Protein AF-A0A7X6T4X6-F1 (afdb_monomer_lite)

Foldseek 3Di:
DDDDDDDDDDDPDDPPPVVVVVVVVVVLVVQLVVCVVVVCCQQVPPQWDWDDLVVLCDCLLVPCQWFVPDHDPPDDPDDLQQPPDQALVVLSSVQSPDDDFPDKDKDKDWDKDADPVHRLSIKIKIKIKIDQLLVVVQVVVVVPDPPVPGDDSVNRDDDFTKMKIFIFHNDDSRHTRTPIIIIHGQDPVNQQVDDDCNDRRNDPADPVHPPDDDDDDPFDPDDDDRTDQADPVRHGRPSNVVVRVVD

Structure (mmCIF, N/CA/C/O backbone):
data_AF-A0A7X6T4X6-F1
#
_entry.id   AF-A0A7X6T4X6-F1
#
loop_
_atom_site.group_PDB
_atom_site.id
_atom_site.type_symbol
_atom_site.label_atom_id
_atom_site.label_alt_id
_atom_site.label_comp_id
_atom_site.label_asym_id
_atom_site.label_entity_id
_atom_site.label_seq_id
_atom_site.pdbx_PDB_ins_code
_atom_site.Cartn_x
_atom_site.Cartn_y
_atom_site.Cartn_z
_atom_site.occupancy
_atom_site.B_iso_or_equiv
_atom_site.auth_seq_id
_atom_site.auth_comp_id
_atom_site.auth_asym_id
_atom_site.auth_atom_id
_atom_site.pdbx_PDB_model_num
ATOM 1 N N . MET A 1 1 ? 68.910 1.282 -56.799 1.00 38.25 1 MET A N 1
ATOM 2 C CA . MET A 1 1 ? 68.257 2.322 -55.978 1.00 38.25 1 MET A CA 1
ATOM 3 C C . MET A 1 1 ? 66.778 1.979 -55.890 1.00 38.25 1 MET A C 1
ATOM 5 O O . MET A 1 1 ? 66.053 2.170 -56.856 1.00 38.25 1 MET A O 1
ATOM 9 N N . ASN A 1 2 ? 66.400 1.364 -54.767 1.00 36.28 2 ASN A N 1
ATOM 10 C CA . ASN A 1 2 ? 65.019 1.140 -54.317 1.00 36.28 2 ASN A CA 1
ATOM 11 C C . ASN A 1 2 ? 64.436 2.511 -53.878 1.00 36.28 2 ASN A C 1
ATOM 13 O O . ASN A 1 2 ? 65.215 3.422 -53.619 1.00 36.28 2 ASN A O 1
ATOM 17 N N . THR A 1 3 ? 63.139 2.803 -53.775 1.00 32.47 3 THR A N 1
ATOM 18 C CA . THR A 1 3 ? 61.969 1.985 -53.433 1.00 32.47 3 THR A CA 1
ATOM 19 C C . THR A 1 3 ? 60.718 2.814 -53.785 1.00 32.47 3 THR A C 1
ATOM 21 O O . THR A 1 3 ? 60.705 4.021 -53.551 1.00 32.47 3 THR A O 1
ATOM 24 N N . ARG A 1 4 ? 59.648 2.185 -54.287 1.00 41.62 4 ARG A N 1
ATOM 25 C CA . ARG A 1 4 ? 58.272 2.718 -54.225 1.00 41.62 4 ARG A CA 1
ATOM 26 C C . ARG A 1 4 ? 57.569 2.061 -53.035 1.00 41.62 4 ARG A C 1
ATOM 28 O O . ARG A 1 4 ? 57.586 0.837 -52.963 1.00 41.62 4 ARG A O 1
ATOM 35 N N . ILE A 1 5 ? 56.929 2.834 -52.156 1.00 41.84 5 ILE A N 1
ATOM 36 C CA . ILE A 1 5 ? 55.935 2.322 -51.198 1.00 41.84 5 ILE A CA 1
ATOM 37 C C . ILE A 1 5 ? 54.708 3.233 -51.255 1.00 41.84 5 ILE A C 1
ATOM 39 O O . ILE A 1 5 ? 54.783 4.427 -50.979 1.00 41.84 5 ILE A O 1
ATOM 43 N N . VAL A 1 6 ? 53.595 2.631 -51.668 1.00 42.97 6 VAL A N 1
ATOM 44 C CA . VAL A 1 6 ? 52.231 3.157 -51.608 1.00 42.97 6 VAL A CA 1
ATOM 45 C C . VAL A 1 6 ? 51.693 2.808 -50.221 1.00 42.97 6 VAL A C 1
ATOM 47 O O . VAL A 1 6 ? 51.648 1.628 -49.880 1.00 42.97 6 VAL A O 1
ATOM 50 N N . LEU A 1 7 ? 51.297 3.803 -49.425 1.00 36.41 7 LEU A N 1
ATOM 51 C CA . LEU A 1 7 ? 50.519 3.582 -48.205 1.00 36.41 7 LEU A CA 1
ATOM 52 C C . LEU A 1 7 ? 49.047 3.851 -48.534 1.00 36.41 7 LEU A C 1
ATOM 54 O O . LEU A 1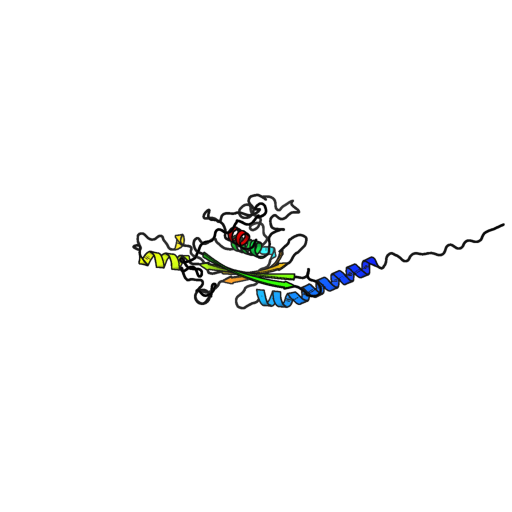 7 ? 48.644 4.997 -48.726 1.00 36.41 7 LEU A O 1
ATOM 58 N N . ALA A 1 8 ? 48.270 2.777 -48.659 1.00 39.12 8 ALA A N 1
ATOM 59 C CA . ALA A 1 8 ? 46.820 2.834 -48.755 1.00 39.12 8 ALA A CA 1
ATOM 60 C C . ALA A 1 8 ? 46.211 2.860 -47.346 1.00 39.12 8 ALA A C 1
ATOM 62 O O . ALA A 1 8 ? 46.666 2.178 -46.432 1.00 39.12 8 ALA A O 1
ATOM 63 N N . ILE A 1 9 ? 45.189 3.695 -47.221 1.00 46.91 9 ILE A N 1
ATOM 64 C CA . ILE A 1 9 ? 44.388 4.002 -46.041 1.00 46.91 9 ILE A CA 1
ATOM 65 C C . ILE A 1 9 ? 43.634 2.754 -45.559 1.00 46.91 9 ILE A C 1
ATOM 67 O O . ILE A 1 9 ? 42.894 2.150 -46.332 1.00 46.91 9 ILE A O 1
ATOM 71 N N . THR A 1 10 ? 43.721 2.440 -44.266 1.00 40.44 10 THR A N 1
ATOM 72 C CA . THR A 1 10 ? 42.741 1.593 -43.568 1.00 40.44 10 THR A CA 1
ATOM 73 C C . THR A 1 10 ? 42.129 2.403 -42.433 1.00 40.44 10 THR A C 1
ATOM 75 O O . THR A 1 10 ? 42.688 2.516 -41.347 1.00 40.44 10 THR A O 1
ATOM 78 N N . LEU A 1 11 ? 40.973 3.000 -42.716 1.00 49.66 11 LEU A N 1
ATOM 79 C CA . LEU A 1 11 ? 40.129 3.704 -41.755 1.00 49.66 11 LEU A CA 1
ATOM 80 C C . LEU A 1 11 ? 38.745 3.046 -41.801 1.00 49.66 11 LEU A C 1
ATOM 82 O O . LEU A 1 11 ? 37.822 3.566 -42.413 1.00 49.66 11 LEU A O 1
ATOM 86 N N . VAL A 1 12 ? 38.627 1.842 -41.234 1.00 50.25 12 VAL A N 1
ATOM 87 C CA . VAL A 1 12 ? 37.348 1.119 -41.106 1.00 50.25 12 VAL A CA 1
ATOM 88 C C . VAL A 1 12 ? 37.355 0.325 -39.797 1.00 50.25 12 VAL A C 1
ATOM 90 O O . VAL A 1 12 ? 37.554 -0.884 -39.807 1.00 50.25 12 VAL A O 1
ATOM 93 N N . THR A 1 13 ? 37.163 0.993 -38.655 1.00 45.62 13 THR A N 1
ATOM 94 C CA . THR A 1 13 ? 36.939 0.284 -37.372 1.00 45.62 13 THR A CA 1
ATOM 95 C C . THR A 1 13 ? 36.147 1.068 -36.315 1.00 45.62 13 THR A C 1
ATOM 97 O O . THR A 1 13 ? 36.165 0.689 -35.151 1.00 45.62 13 THR A O 1
ATOM 100 N N . GLN A 1 14 ? 35.405 2.127 -36.672 1.00 46.88 14 GLN A N 1
ATOM 101 C CA . GLN A 1 14 ? 34.602 2.900 -35.696 1.00 46.88 14 GLN A CA 1
ATOM 102 C C . GLN A 1 14 ? 33.071 2.824 -35.868 1.00 46.88 14 GLN A C 1
ATOM 104 O O . GLN A 1 14 ? 32.350 3.426 -35.084 1.00 46.88 14 GLN A O 1
ATOM 109 N N . LEU A 1 15 ? 32.545 2.054 -36.828 1.00 48.16 15 LEU A N 1
ATOM 110 C CA . LEU A 1 15 ? 31.098 2.016 -37.128 1.00 48.16 15 LEU A CA 1
ATOM 111 C C . LEU A 1 15 ? 30.321 0.816 -36.553 1.00 48.16 15 LEU A C 1
ATOM 113 O O . LEU A 1 15 ? 29.109 0.755 -36.724 1.00 48.16 15 LEU A O 1
ATOM 117 N N . TYR A 1 16 ? 30.970 -0.125 -35.860 1.00 48.53 16 TYR A N 1
ATOM 118 C CA . TYR A 1 16 ? 30.287 -1.332 -35.358 1.00 48.53 16 TYR A CA 1
ATOM 119 C C . TYR A 1 16 ? 29.758 -1.223 -33.920 1.00 48.53 16 TYR A C 1
ATOM 121 O O . TYR A 1 16 ? 28.813 -1.925 -33.571 1.00 48.53 16 TYR A O 1
ATOM 129 N N . LEU A 1 17 ? 30.308 -0.327 -33.094 1.00 47.84 17 LEU A N 1
ATOM 130 C CA . LEU A 1 17 ? 29.907 -0.194 -31.685 1.00 47.84 17 LEU A CA 1
ATOM 131 C C . LEU A 1 17 ? 28.639 0.654 -31.490 1.00 47.84 17 LEU A C 1
ATOM 133 O O . LEU A 1 17 ? 27.884 0.402 -30.558 1.00 47.84 17 LEU A O 1
ATOM 137 N N . SER A 1 18 ? 28.362 1.620 -32.372 1.00 52.88 18 SER A N 1
ATOM 138 C CA . SER A 1 18 ? 27.167 2.475 -32.277 1.00 52.88 18 SER A CA 1
ATOM 139 C C . SER A 1 18 ? 25.881 1.789 -32.752 1.00 52.88 18 SER A C 1
ATOM 141 O O . SER A 1 18 ? 24.803 2.096 -32.254 1.00 52.88 18 SER A O 1
ATOM 143 N N . GLY A 1 19 ? 25.976 0.842 -33.691 1.00 51.16 19 GLY A N 1
ATOM 144 C CA . GLY A 1 19 ? 24.814 0.092 -34.180 1.00 51.16 19 GLY A CA 1
ATOM 145 C C . GLY A 1 19 ? 24.264 -0.897 -33.149 1.00 51.16 19 GLY A C 1
ATOM 146 O O . GLY A 1 19 ? 23.053 -1.048 -33.027 1.00 51.16 19 GLY A O 1
ATOM 147 N N . GLN A 1 20 ? 25.139 -1.535 -32.367 1.00 57.84 20 GLN A N 1
ATOM 148 C CA . GLN A 1 20 ? 24.728 -2.527 -31.368 1.00 57.84 20 GLN A CA 1
ATOM 149 C C . GLN A 1 20 ? 24.033 -1.891 -30.156 1.00 57.84 20 GLN A C 1
ATOM 151 O O . GLN A 1 20 ? 23.050 -2.439 -29.666 1.00 57.84 20 GLN A O 1
ATOM 156 N N . THR A 1 21 ? 24.486 -0.717 -29.704 1.00 63.03 21 THR A N 1
ATOM 157 C CA . THR A 1 21 ? 23.857 -0.003 -28.580 1.00 63.03 21 THR A CA 1
ATOM 158 C C . THR A 1 21 ? 22.510 0.606 -28.958 1.00 63.03 21 THR A C 1
ATOM 160 O O . THR A 1 21 ? 21.583 0.577 -28.152 1.00 63.03 21 THR A O 1
ATOM 163 N N . ALA A 1 22 ? 22.367 1.106 -30.190 1.00 63.84 22 ALA A N 1
ATOM 164 C CA . ALA A 1 22 ? 21.098 1.632 -30.686 1.00 63.84 22 ALA A CA 1
ATOM 165 C C . ALA A 1 22 ? 20.021 0.538 -30.792 1.00 63.84 22 ALA A C 1
ATOM 167 O O . ALA A 1 22 ? 18.895 0.752 -30.349 1.00 63.84 22 ALA A O 1
ATOM 168 N N . VAL A 1 23 ? 20.378 -0.643 -31.313 1.00 64.19 23 VAL A N 1
ATOM 169 C CA . VAL A 1 23 ? 19.454 -1.785 -31.421 1.00 64.19 23 VAL A CA 1
ATOM 170 C C . VAL A 1 23 ? 19.089 -2.332 -30.040 1.00 64.19 23 VAL A C 1
ATOM 172 O O . VAL A 1 23 ? 17.910 -2.518 -29.770 1.00 64.19 23 VAL A O 1
ATOM 175 N N . ALA A 1 24 ? 20.061 -2.509 -29.137 1.00 70.06 24 ALA A N 1
ATOM 176 C CA . ALA A 1 24 ? 19.786 -2.976 -27.775 1.00 70.06 24 ALA A CA 1
ATOM 177 C C . ALA A 1 24 ? 18.864 -2.016 -27.000 1.00 70.06 24 ALA A C 1
ATOM 179 O O . ALA A 1 24 ? 17.937 -2.459 -26.324 1.00 70.06 24 ALA A O 1
ATOM 180 N N . ASN A 1 25 ? 19.070 -0.701 -27.144 1.00 81.31 25 ASN A N 1
ATOM 181 C CA . ASN A 1 25 ? 18.179 0.295 -26.553 1.00 81.31 25 ASN A CA 1
ATOM 182 C C . ASN A 1 25 ? 16.773 0.220 -27.167 1.00 81.31 25 ASN A C 1
ATOM 184 O O . ASN A 1 25 ? 15.788 0.229 -26.440 1.00 81.31 25 ASN A O 1
ATOM 188 N N . GLN A 1 26 ? 16.658 0.083 -28.491 1.00 87.25 26 GLN A N 1
ATOM 189 C CA . GLN A 1 26 ? 15.360 -0.034 -29.159 1.00 87.25 26 GLN A CA 1
ATOM 190 C C . GLN A 1 26 ? 14.579 -1.281 -28.712 1.00 87.25 26 GLN A C 1
ATOM 192 O O . GLN A 1 26 ? 13.388 -1.173 -28.433 1.00 87.25 26 GLN A O 1
ATOM 197 N N . THR A 1 27 ? 15.239 -2.437 -28.596 1.00 89.25 27 THR A N 1
ATOM 198 C CA . THR A 1 27 ? 14.612 -3.679 -28.114 1.00 89.25 27 THR A CA 1
ATOM 199 C C . THR A 1 27 ? 14.127 -3.542 -26.671 1.00 89.25 27 THR A C 1
ATOM 201 O O . THR A 1 27 ? 13.008 -3.939 -26.363 1.00 89.25 27 THR A O 1
ATOM 204 N N . TYR A 1 28 ? 14.921 -2.916 -25.796 1.00 89.25 28 TYR A N 1
ATOM 205 C CA . TYR A 1 28 ? 14.513 -2.646 -24.415 1.00 89.25 28 TYR A CA 1
ATOM 206 C C . TYR A 1 28 ? 13.299 -1.705 -24.337 1.00 89.25 28 TYR A C 1
ATOM 208 O O . TYR A 1 28 ? 12.337 -1.998 -23.632 1.00 89.25 28 TYR A O 1
ATOM 216 N N . GLN A 1 29 ? 13.300 -0.604 -25.098 1.00 90.19 29 GLN A N 1
ATOM 217 C CA . GLN A 1 29 ? 12.168 0.333 -25.126 1.00 90.19 29 GLN A CA 1
ATOM 218 C C . GLN A 1 29 ? 10.890 -0.324 -25.661 1.00 90.19 29 GLN A C 1
ATOM 220 O O . GLN A 1 29 ? 9.807 -0.086 -25.134 1.00 90.19 29 GLN A O 1
ATOM 225 N N . GLN A 1 30 ? 11.008 -1.178 -26.680 1.00 92.25 30 GLN A N 1
ATOM 226 C CA . GLN A 1 30 ? 9.868 -1.923 -27.206 1.00 92.25 30 GLN A CA 1
ATOM 227 C C . GLN A 1 30 ? 9.306 -2.902 -26.165 1.00 92.25 30 GLN A C 1
ATOM 229 O O . GLN A 1 30 ? 8.095 -2.937 -25.962 1.00 92.25 30 GLN A O 1
ATOM 234 N N . ALA A 1 31 ? 10.173 -3.625 -25.452 1.00 92.50 31 ALA A N 1
ATOM 235 C CA . ALA A 1 31 ? 9.760 -4.523 -24.378 1.00 92.50 31 ALA A CA 1
ATOM 236 C C . ALA A 1 31 ? 9.017 -3.785 -23.245 1.00 92.50 31 ALA A C 1
ATOM 238 O O . ALA A 1 31 ? 8.042 -4.307 -22.714 1.00 92.50 31 ALA A O 1
ATOM 239 N N . LEU A 1 32 ? 9.426 -2.560 -22.892 1.00 92.19 32 LEU A N 1
ATOM 240 C CA . LEU A 1 32 ? 8.696 -1.738 -21.917 1.00 92.19 32 LEU A CA 1
ATOM 241 C C . LEU A 1 32 ? 7.334 -1.267 -22.437 1.00 92.19 32 LEU A C 1
ATOM 243 O O . LEU A 1 32 ? 6.351 -1.321 -21.699 1.00 92.19 32 LEU A O 1
ATOM 247 N N . ALA A 1 33 ? 7.257 -0.850 -23.702 1.00 91.75 33 ALA A N 1
ATOM 248 C CA . ALA A 1 33 ? 5.999 -0.431 -24.320 1.00 91.75 33 ALA A CA 1
ATOM 249 C C . ALA A 1 33 ? 4.963 -1.572 -24.349 1.00 91.75 33 ALA A C 1
ATOM 251 O O . ALA A 1 33 ? 3.769 -1.345 -24.162 1.00 91.75 33 ALA A O 1
ATOM 252 N N . GLU A 1 34 ? 5.404 -2.820 -24.516 1.00 92.25 34 GLU A N 1
ATOM 253 C CA . GLU A 1 34 ? 4.525 -3.994 -24.444 1.00 92.25 34 GLU A CA 1
ATOM 254 C C . GLU A 1 34 ? 3.940 -4.208 -23.034 1.00 92.25 34 GLU A C 1
ATOM 256 O O . GLU A 1 34 ? 2.791 -4.637 -22.895 1.00 92.25 34 GLU A O 1
ATOM 261 N N . LEU A 1 35 ? 4.683 -3.851 -21.980 1.00 94.31 35 LEU A N 1
ATOM 262 C CA . LEU A 1 35 ? 4.218 -3.927 -20.590 1.00 94.31 35 LEU A CA 1
ATOM 263 C C . LEU A 1 35 ? 3.282 -2.773 -20.195 1.00 94.31 35 LEU A C 1
ATOM 265 O O . LEU A 1 35 ? 2.558 -2.882 -19.197 1.00 94.31 35 LEU A O 1
ATOM 269 N N . GLU A 1 36 ? 3.280 -1.676 -20.957 1.00 94.81 36 GLU A N 1
ATOM 270 C CA . GLU A 1 36 ? 2.510 -0.465 -20.657 1.00 94.81 36 GLU A CA 1
ATOM 271 C C . GLU A 1 36 ? 1.002 -0.731 -20.639 1.00 94.81 36 GLU A C 1
ATOM 273 O O . GLU A 1 36 ? 0.309 -0.271 -19.736 1.00 94.81 36 GLU A O 1
ATOM 278 N N . THR A 1 37 ? 0.491 -1.558 -21.557 1.00 93.75 37 THR A N 1
ATOM 279 C CA . THR A 1 37 ? -0.949 -1.877 -21.602 1.00 93.75 37 THR A CA 1
ATOM 280 C C . THR A 1 37 ? -1.419 -2.502 -20.284 1.00 93.75 37 THR A C 1
ATOM 282 O O . THR A 1 37 ? -2.393 -2.048 -19.691 1.00 93.75 37 THR A O 1
ATOM 285 N N . SER A 1 38 ? -0.673 -3.480 -19.756 1.00 95.31 38 SER A N 1
ATOM 286 C CA . SER A 1 38 ? -0.995 -4.102 -18.463 1.00 95.31 38 SER A CA 1
ATOM 287 C C . SER A 1 38 ? -0.842 -3.132 -17.285 1.00 95.31 38 SER A C 1
ATOM 289 O O . SER A 1 38 ? -1.578 -3.233 -16.304 1.00 95.31 38 SER A O 1
ATOM 291 N N . ALA A 1 39 ? 0.115 -2.199 -17.354 1.00 97.25 39 ALA A N 1
ATOM 292 C CA . ALA A 1 39 ? 0.284 -1.149 -16.348 1.00 97.25 39 ALA A CA 1
ATOM 293 C C . ALA A 1 39 ? -0.921 -0.205 -16.296 1.00 97.25 39 ALA A C 1
ATOM 295 O O . ALA A 1 39 ? -1.452 0.051 -15.213 1.00 97.25 39 ALA A O 1
ATOM 296 N N . LEU A 1 40 ? -1.383 0.253 -17.460 1.00 97.44 40 LEU A N 1
ATOM 297 C CA . LEU A 1 40 ? -2.543 1.129 -17.581 1.00 97.44 40 LEU A CA 1
ATOM 298 C C . LEU A 1 40 ? -3.830 0.419 -17.151 1.00 97.44 40 LEU A C 1
ATOM 300 O O . LEU A 1 40 ? -4.568 0.969 -16.338 1.00 97.44 40 LEU A O 1
ATOM 304 N N . ASP A 1 41 ? -4.054 -0.825 -17.578 1.00 96.94 41 ASP A N 1
ATOM 305 C CA . ASP A 1 41 ? -5.213 -1.618 -17.143 1.00 96.94 41 ASP A CA 1
ATOM 306 C C . ASP A 1 41 ? -5.255 -1.781 -15.614 1.00 96.94 41 ASP A C 1
ATOM 308 O O . ASP A 1 41 ? -6.315 -1.696 -14.985 1.00 96.94 41 ASP A O 1
ATOM 312 N N . PHE A 1 42 ? -4.092 -1.981 -14.987 1.00 98.00 42 PHE A N 1
ATOM 313 C CA . PHE A 1 42 ? -3.989 -2.128 -13.539 1.00 98.00 42 PHE A CA 1
ATOM 314 C C . PHE A 1 42 ? -4.341 -0.836 -12.787 1.00 98.00 42 PHE A C 1
ATOM 316 O O . PHE A 1 42 ? -5.098 -0.889 -11.813 1.00 98.00 42 PHE A O 1
ATOM 323 N N . ILE A 1 43 ? -3.826 0.318 -13.219 1.00 98.00 43 ILE A N 1
ATOM 324 C CA . ILE A 1 43 ? -4.031 1.607 -12.528 1.00 98.00 43 ILE A CA 1
ATOM 325 C C . ILE A 1 43 ? -5.332 2.323 -12.917 1.00 98.00 43 ILE A C 1
ATOM 327 O O . ILE A 1 43 ? -5.790 3.185 -12.172 1.00 98.00 43 ILE A O 1
ATOM 331 N N . GLN A 1 44 ? -5.942 1.973 -14.053 1.00 97.62 44 GLN A N 1
ATOM 332 C CA . GLN A 1 44 ? -7.219 2.532 -14.529 1.00 97.62 44 GLN A CA 1
ATOM 333 C C . GLN A 1 44 ? -8.420 1.630 -14.222 1.00 97.62 44 GLN A C 1
ATOM 335 O O . GLN A 1 44 ? -9.528 1.868 -14.708 1.00 97.62 44 GLN A O 1
ATOM 340 N N . ALA A 1 45 ? -8.223 0.583 -13.421 1.00 96.12 45 ALA A N 1
ATOM 341 C CA . ALA A 1 45 ? -9.314 -0.278 -13.002 1.00 96.12 45 ALA A CA 1
ATOM 342 C C . ALA A 1 45 ? -10.431 0.513 -12.300 1.00 96.12 45 ALA A C 1
ATOM 344 O O . ALA A 1 45 ? -10.236 1.606 -11.770 1.00 96.12 45 ALA A O 1
ATOM 345 N N . GLN A 1 46 ? -11.623 -0.079 -12.262 1.00 95.44 46 GLN A N 1
ATOM 346 C CA . GLN A 1 46 ? -12.834 0.579 -11.782 1.00 95.44 46 GLN A CA 1
ATOM 347 C C . GLN A 1 46 ? -12.660 1.290 -10.422 1.00 95.44 46 GLN A C 1
ATOM 349 O O . GLN A 1 46 ? -12.295 0.675 -9.412 1.00 95.44 46 GLN A O 1
ATOM 354 N N . GLU A 1 47 ? -13.013 2.582 -10.418 1.00 96.31 47 GLU A N 1
ATOM 355 C CA . GLU A 1 47 ? -12.989 3.507 -9.270 1.00 96.31 47 GLU A CA 1
ATOM 356 C C . GLU A 1 47 ? -11.591 3.846 -8.726 1.00 96.31 47 GLU A C 1
ATOM 358 O O . GLU A 1 47 ? -11.489 4.502 -7.690 1.00 96.31 47 GLU A O 1
ATOM 363 N N . TYR A 1 48 ? -10.518 3.444 -9.409 1.00 98.38 48 TYR A N 1
ATOM 364 C CA . TYR A 1 48 ? -9.194 3.992 -9.142 1.00 98.38 48 TYR A CA 1
ATOM 365 C C . TYR A 1 48 ? -9.031 5.336 -9.845 1.00 98.38 48 TYR A C 1
ATOM 367 O O . TYR A 1 48 ? -9.373 5.505 -11.015 1.00 98.38 48 TYR A O 1
ATOM 375 N N . VAL A 1 49 ? -8.491 6.301 -9.109 1.00 98.38 49 VAL A N 1
ATOM 376 C CA . VAL A 1 49 ? -8.100 7.609 -9.625 1.00 98.38 49 VAL A CA 1
ATOM 377 C C . VAL A 1 49 ? -6.590 7.602 -9.788 1.00 98.38 49 VAL A C 1
ATOM 379 O O . VAL A 1 49 ? -5.866 7.383 -8.816 1.00 98.38 49 VAL A O 1
ATOM 382 N N . THR A 1 50 ? -6.111 7.814 -11.013 1.00 98.19 50 THR A N 1
ATOM 383 C CA . THR A 1 50 ? -4.677 7.920 -11.302 1.00 98.19 50 THR A CA 1
ATOM 384 C C . THR A 1 50 ? -4.061 9.086 -10.537 1.00 98.19 50 THR A C 1
ATOM 386 O O . THR A 1 50 ? -4.645 10.166 -10.447 1.00 98.19 50 THR A O 1
ATOM 389 N N . VAL A 1 51 ? -2.870 8.854 -9.997 1.00 97.94 51 VAL A N 1
ATOM 390 C CA . VAL A 1 51 ? -2.068 9.841 -9.279 1.00 97.94 51 VAL A CA 1
ATOM 391 C C . VAL A 1 51 ? -0.731 9.965 -9.991 1.00 97.94 51 VAL A C 1
ATOM 393 O O . VAL A 1 51 ? -0.150 8.960 -10.399 1.00 97.94 51 VAL A O 1
ATOM 396 N N . ASP A 1 52 ? -0.261 11.198 -10.140 1.00 96.94 52 ASP A N 1
ATOM 397 C CA . ASP A 1 52 ? 1.058 11.490 -10.689 1.00 96.94 52 ASP A CA 1
ATOM 398 C C . ASP A 1 52 ? 2.154 10.980 -9.728 1.00 96.94 52 ASP A C 1
ATOM 400 O O . ASP A 1 52 ? 2.214 11.459 -8.587 1.00 96.94 52 ASP A O 1
ATOM 404 N N . PRO A 1 53 ? 3.004 10.019 -10.141 1.00 95.38 53 PRO A N 1
ATOM 405 C CA . PRO A 1 53 ? 4.073 9.478 -9.304 1.00 95.38 53 PRO A CA 1
ATOM 406 C C . PRO A 1 53 ? 5.019 10.536 -8.731 1.00 95.38 53 PRO A C 1
ATOM 408 O O . PRO A 1 53 ? 5.451 10.399 -7.585 1.00 95.38 53 PRO A O 1
ATOM 411 N N . ASP A 1 54 ? 5.279 11.621 -9.464 1.00 91.75 54 ASP A N 1
ATOM 412 C CA . ASP A 1 54 ? 6.203 12.672 -9.023 1.00 91.75 54 ASP A CA 1
ATOM 413 C C . ASP A 1 54 ? 5.674 13.407 -7.780 1.00 91.75 54 ASP A C 1
ATOM 415 O O . ASP A 1 54 ? 6.440 13.852 -6.922 1.00 91.75 54 ASP A O 1
ATOM 419 N N . THR A 1 55 ? 4.348 13.468 -7.620 1.00 93.56 55 THR A N 1
ATOM 420 C CA . THR A 1 55 ? 3.691 14.044 -6.432 1.00 93.56 55 THR A CA 1
ATOM 421 C C . THR A 1 55 ? 3.757 13.124 -5.210 1.00 93.56 55 THR A C 1
ATOM 423 O O . THR A 1 55 ? 3.524 13.552 -4.075 1.00 93.56 55 THR A O 1
ATOM 426 N N . LEU A 1 56 ? 4.081 11.844 -5.408 1.00 94.19 56 LEU A N 1
ATOM 427 C CA . LEU A 1 56 ? 4.237 10.895 -4.312 1.00 94.19 56 LEU A CA 1
ATOM 428 C C . LEU A 1 56 ? 5.621 10.989 -3.666 1.00 94.19 56 LEU A C 1
ATOM 430 O O . LEU A 1 56 ? 5.739 10.735 -2.470 1.00 94.19 56 LEU A O 1
ATOM 434 N N . ILE A 1 57 ? 6.633 11.395 -4.435 1.00 90.81 57 ILE A N 1
ATOM 435 C CA . ILE A 1 57 ? 8.049 11.428 -4.043 1.00 90.81 57 ILE A CA 1
ATOM 436 C C . ILE A 1 57 ? 8.489 12.893 -3.814 1.00 90.81 57 ILE A C 1
ATOM 438 O O . ILE A 1 57 ? 9.442 13.445 -4.381 1.00 90.81 57 ILE A O 1
ATOM 442 N N . ASP A 1 58 ? 7.748 13.570 -2.944 1.00 87.75 58 ASP A N 1
ATOM 443 C CA . ASP A 1 58 ? 7.902 14.983 -2.597 1.00 87.75 58 ASP A CA 1
ATOM 444 C C . ASP A 1 58 ? 8.756 15.193 -1.330 1.00 87.75 58 ASP A C 1
ATOM 446 O O . ASP A 1 58 ? 9.448 14.293 -0.841 1.00 87.75 58 ASP A O 1
ATOM 450 N N . GLY A 1 59 ? 8.815 16.436 -0.843 1.00 86.44 59 GLY A N 1
ATOM 451 C CA . GLY A 1 59 ? 9.547 16.773 0.381 1.00 86.44 59 GLY A CA 1
ATOM 452 C C . GLY A 1 59 ? 8.974 16.092 1.626 1.00 86.44 59 GLY A C 1
ATOM 453 O O . GLY A 1 59 ? 9.732 15.753 2.531 1.00 86.44 59 GLY A O 1
ATOM 454 N N . ASP A 1 60 ? 7.665 15.833 1.643 1.00 87.88 60 ASP A N 1
ATOM 455 C CA . ASP A 1 60 ? 6.999 15.145 2.748 1.00 87.88 60 ASP A CA 1
ATOM 456 C C . ASP A 1 60 ? 7.398 13.667 2.791 1.00 87.88 60 ASP A C 1
ATOM 458 O O . ASP A 1 60 ? 7.680 13.138 3.872 1.00 87.88 60 ASP A O 1
ATOM 462 N N . TYR A 1 61 ? 7.504 13.014 1.627 1.00 92.00 61 TYR A N 1
ATOM 463 C CA . TYR A 1 61 ? 8.024 11.652 1.528 1.00 92.00 61 TYR A CA 1
ATOM 464 C C . TYR A 1 61 ? 9.460 11.554 2.057 1.00 92.00 61 TYR A C 1
ATOM 466 O O . TYR A 1 61 ? 9.707 10.754 2.954 1.00 92.00 61 TYR A O 1
ATOM 474 N N . TYR A 1 62 ? 10.377 12.417 1.611 1.00 90.12 62 TYR A N 1
ATOM 475 C CA . TYR A 1 62 ? 11.771 12.443 2.089 1.00 90.12 62 TYR A CA 1
ATOM 476 C C . TYR A 1 62 ? 11.990 13.240 3.387 1.00 90.12 62 TYR A C 1
ATOM 478 O O . TYR A 1 62 ? 13.093 13.708 3.667 1.00 90.12 62 TYR A O 1
ATOM 486 N N . SER A 1 63 ? 10.948 13.425 4.195 1.00 88.94 63 SER A N 1
ATOM 487 C CA . SER A 1 63 ? 11.064 14.128 5.471 1.00 88.94 63 SER A CA 1
ATOM 4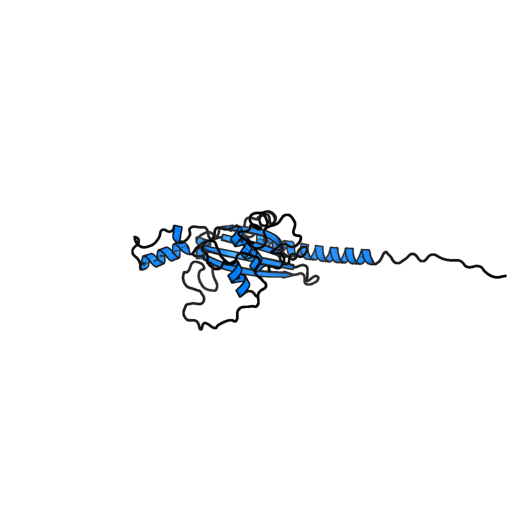88 C C . SER A 1 63 ? 11.741 13.265 6.542 1.00 88.94 63 SER A C 1
ATOM 490 O O . SER A 1 63 ? 11.717 12.035 6.489 1.00 88.94 63 SER A O 1
ATOM 492 N N . GLN A 1 64 ? 12.248 13.908 7.599 1.00 87.88 64 GLN A N 1
ATOM 493 C CA . GLN A 1 64 ? 12.798 13.218 8.779 1.00 87.88 64 GLN A CA 1
ATOM 494 C C . GLN A 1 64 ? 11.786 12.292 9.471 1.00 87.88 64 GLN A C 1
ATOM 496 O O . GLN A 1 64 ? 12.182 11.393 10.209 1.00 87.88 64 GLN A O 1
ATOM 501 N N . LYS A 1 65 ? 10.482 12.495 9.239 1.00 87.94 65 LYS A N 1
ATOM 502 C CA . LYS A 1 65 ? 9.436 11.593 9.727 1.00 87.94 65 LYS A CA 1
ATOM 503 C C . LYS A 1 65 ? 9.588 10.200 9.115 1.00 87.94 65 LYS A C 1
ATOM 505 O O . LYS A 1 65 ? 9.449 9.213 9.828 1.00 87.94 65 LYS A O 1
ATOM 510 N N . ASN A 1 66 ? 9.854 10.127 7.813 1.00 89.69 66 ASN A N 1
ATOM 511 C CA . ASN A 1 66 ? 9.957 8.859 7.098 1.00 89.69 66 ASN A CA 1
ATOM 512 C C . ASN A 1 66 ? 11.404 8.367 7.042 1.00 89.69 66 ASN A C 1
ATOM 514 O O . ASN A 1 66 ? 11.614 7.168 7.150 1.00 89.69 66 ASN A O 1
ATOM 518 N N . PHE A 1 67 ? 12.384 9.272 6.950 1.00 90.94 67 PHE A N 1
ATOM 519 C CA . PHE A 1 67 ? 13.818 8.972 6.856 1.00 90.94 67 PHE A CA 1
ATOM 520 C C . PHE A 1 67 ? 14.605 9.746 7.930 1.00 90.94 67 PHE A C 1
ATOM 522 O O . PHE A 1 67 ? 15.230 10.768 7.646 1.00 90.94 67 PHE A O 1
ATOM 529 N N 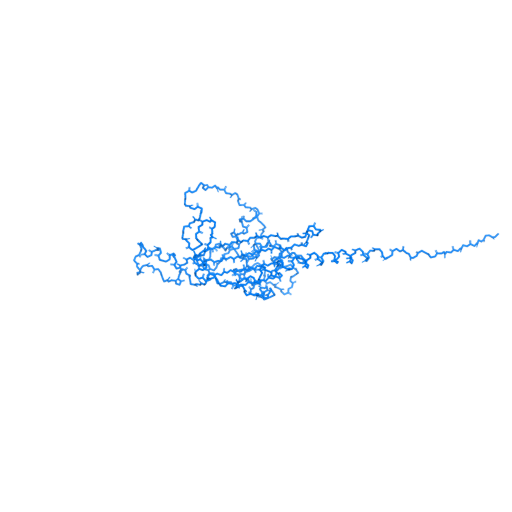. PRO A 1 68 ? 14.584 9.298 9.199 1.00 86.31 68 PRO A N 1
ATOM 530 C CA . PRO A 1 68 ? 15.163 10.053 10.316 1.00 86.31 68 PRO A CA 1
ATOM 531 C C . PRO A 1 68 ? 16.691 10.184 10.246 1.00 86.31 68 PRO A C 1
ATOM 533 O O . PRO A 1 68 ? 17.262 11.096 10.843 1.00 86.31 68 PRO A O 1
ATOM 536 N N . THR A 1 69 ? 17.361 9.278 9.532 1.00 79.44 69 THR A N 1
ATOM 537 C CA . THR A 1 69 ? 18.823 9.255 9.393 1.00 79.44 69 THR A CA 1
ATOM 538 C C . THR A 1 69 ? 19.338 10.052 8.198 1.00 79.44 69 THR A C 1
ATOM 540 O O . THR A 1 69 ? 20.541 10.288 8.127 1.00 79.44 69 THR A O 1
ATOM 543 N N . ASP A 1 70 ? 18.462 10.479 7.283 1.00 69.38 70 ASP A N 1
ATOM 544 C CA . ASP A 1 70 ? 18.844 11.097 6.011 1.00 69.38 70 ASP A CA 1
ATOM 545 C C . ASP A 1 70 ? 18.134 12.451 5.859 1.00 69.38 70 ASP A C 1
ATOM 547 O O . ASP A 1 70 ? 16.983 12.550 5.445 1.00 69.38 70 ASP A O 1
ATOM 551 N N . SER A 1 71 ? 18.793 13.522 6.310 1.00 53.00 71 SER A N 1
ATOM 552 C CA . SER A 1 71 ? 18.163 14.842 6.479 1.00 53.00 71 SER A CA 1
ATOM 553 C C . SER A 1 71 ? 18.349 15.803 5.299 1.00 53.00 71 SER A C 1
ATOM 555 O O . SER A 1 71 ? 17.945 16.962 5.399 1.00 53.00 71 SER A O 1
ATOM 557 N N . THR A 1 72 ? 18.939 15.370 4.178 1.00 53.25 72 THR A N 1
ATOM 558 C CA . THR A 1 72 ? 19.311 16.286 3.084 1.00 53.25 72 THR A CA 1
ATOM 559 C C . THR A 1 72 ? 18.989 15.740 1.689 1.00 53.25 72 THR A C 1
ATOM 561 O O . THR A 1 72 ? 19.838 15.130 1.041 1.00 53.25 72 THR A O 1
ATOM 564 N N . ARG A 1 73 ? 17.791 16.059 1.172 1.00 54.47 73 ARG A N 1
ATOM 565 C CA . ARG A 1 73 ? 17.425 15.874 -0.251 1.00 54.47 73 ARG A CA 1
ATOM 566 C C . ARG A 1 73 ? 18.322 16.685 -1.199 1.00 54.47 73 ARG A C 1
ATOM 568 O O . ARG A 1 73 ? 18.476 16.326 -2.358 1.00 54.47 73 ARG A O 1
ATOM 575 N N . GLU A 1 74 ? 18.902 17.791 -0.734 1.00 49.25 74 GLU A N 1
ATOM 576 C CA . GLU A 1 74 ? 19.448 18.810 -1.641 1.00 49.25 74 GLU A CA 1
ATOM 577 C C . GLU A 1 74 ? 20.825 18.485 -2.246 1.00 49.25 74 GLU A C 1
ATOM 579 O O . GLU A 1 74 ? 21.242 19.169 -3.179 1.00 49.25 74 GLU A O 1
ATOM 584 N N . THR A 1 75 ? 21.541 17.455 -1.773 1.00 47.97 75 THR A N 1
ATOM 585 C CA . THR A 1 75 ? 22.924 17.191 -2.230 1.00 47.97 75 THR A CA 1
ATOM 586 C C . THR A 1 75 ? 23.318 15.720 -2.399 1.00 47.97 75 THR A C 1
ATOM 588 O O . THR A 1 75 ? 24.424 15.458 -2.878 1.00 47.97 75 THR A O 1
ATOM 591 N N . SER A 1 76 ? 22.466 14.751 -2.045 1.00 56.97 76 SER A N 1
ATOM 592 C CA . SER A 1 76 ? 22.829 13.329 -2.125 1.00 56.97 76 SER A CA 1
ATOM 593 C C . SER A 1 76 ? 22.412 12.704 -3.458 1.00 56.97 76 SER A C 1
ATOM 595 O O . SER A 1 76 ? 21.250 12.760 -3.846 1.00 56.97 76 SER A O 1
ATOM 597 N N . ILE A 1 77 ? 23.365 12.061 -4.142 1.00 63.84 77 ILE A N 1
ATOM 598 C CA . ILE A 1 77 ? 23.104 11.197 -5.311 1.00 63.84 77 ILE A CA 1
ATOM 599 C C . ILE A 1 77 ? 22.514 9.841 -4.863 1.00 63.84 77 ILE A C 1
ATOM 601 O O . ILE A 1 77 ? 21.941 9.113 -5.669 1.00 63.84 77 ILE A O 1
ATOM 605 N N . ASN A 1 78 ? 22.614 9.515 -3.571 1.00 75.12 78 ASN A N 1
ATOM 606 C CA . ASN A 1 78 ? 22.070 8.294 -2.989 1.00 75.12 78 ASN A CA 1
ATOM 607 C C . ASN A 1 78 ? 20.743 8.622 -2.306 1.00 75.12 78 ASN A C 1
ATOM 609 O O . ASN A 1 78 ? 20.731 9.300 -1.277 1.00 75.12 78 ASN A O 1
ATOM 613 N N . LEU A 1 79 ? 19.639 8.154 -2.888 1.00 86.25 79 LEU A N 1
ATOM 614 C CA . LEU A 1 79 ? 18.329 8.224 -2.249 1.00 86.25 79 LEU A CA 1
ATOM 615 C C . LEU A 1 79 ? 18.243 7.136 -1.168 1.00 86.25 79 LEU A C 1
ATOM 617 O O . LEU A 1 79 ? 18.622 5.994 -1.449 1.00 86.25 79 LEU A O 1
ATOM 621 N N . PRO A 1 80 ? 17.724 7.439 0.035 1.00 89.00 80 PRO A N 1
ATOM 622 C CA . PRO A 1 80 ? 17.659 6.465 1.125 1.00 89.00 80 PRO A CA 1
ATOM 623 C C . PRO A 1 80 ? 16.800 5.247 0.776 1.00 89.00 80 PRO A C 1
ATOM 625 O O . PRO A 1 80 ? 16.993 4.176 1.336 1.00 89.00 80 PRO A O 1
ATOM 628 N N . ASP A 1 81 ? 15.862 5.387 -0.159 1.00 90.94 81 ASP A N 1
ATOM 629 C CA . ASP A 1 81 ? 14.938 4.339 -0.574 1.00 90.94 81 ASP A CA 1
ATOM 630 C C . ASP A 1 81 ? 15.317 3.650 -1.896 1.00 90.94 81 ASP A C 1
ATOM 632 O O . ASP A 1 81 ? 14.511 2.893 -2.446 1.00 90.94 81 ASP A O 1
ATOM 636 N N . ALA A 1 82 ? 16.525 3.902 -2.417 1.00 91.75 82 ALA A N 1
ATOM 637 C CA . ALA A 1 82 ? 16.980 3.360 -3.698 1.00 91.75 82 ALA A CA 1
ATOM 638 C C . ALA A 1 82 ? 16.996 1.822 -3.721 1.00 91.75 82 ALA A C 1
ATOM 640 O O . ALA A 1 82 ? 16.630 1.220 -4.730 1.00 91.75 82 ALA A O 1
ATOM 641 N N . ASP A 1 83 ? 17.350 1.187 -2.602 1.00 91.31 83 ASP A N 1
ATOM 642 C CA . ASP A 1 83 ? 17.499 -0.271 -2.498 1.00 91.31 83 ASP A CA 1
ATOM 643 C C . ASP A 1 83 ? 16.228 -1.007 -2.034 1.00 91.31 83 ASP A C 1
ATOM 645 O O . ASP A 1 83 ? 16.216 -2.246 -1.973 1.00 91.31 83 ASP A O 1
ATOM 649 N N . LEU A 1 84 ? 15.141 -0.280 -1.738 1.00 93.00 84 LEU A N 1
ATOM 650 C CA . LEU A 1 84 ? 13.893 -0.892 -1.279 1.00 93.00 84 LEU A CA 1
ATOM 651 C C . LEU A 1 84 ? 13.266 -1.761 -2.377 1.00 93.00 84 LEU A C 1
ATOM 653 O O . LEU A 1 84 ? 13.189 -1.392 -3.555 1.00 93.00 84 LEU A O 1
ATOM 657 N N . ASP A 1 85 ? 12.806 -2.950 -1.989 1.00 94.25 85 ASP A N 1
ATOM 658 C CA . ASP A 1 85 ? 11.996 -3.787 -2.868 1.00 94.25 85 ASP A CA 1
ATOM 659 C C . ASP A 1 85 ? 10.605 -3.155 -3.117 1.00 94.25 85 ASP A C 1
ATOM 661 O O . ASP A 1 85 ? 10.186 -2.261 -2.370 1.00 94.25 85 ASP A O 1
ATOM 665 N N . PRO A 1 86 ? 9.876 -3.600 -4.159 1.00 96.56 86 PRO A N 1
ATOM 666 C CA . PRO A 1 86 ? 8.621 -2.967 -4.550 1.00 96.56 86 PRO A CA 1
ATOM 667 C C . PRO A 1 86 ? 7.553 -2.994 -3.454 1.00 96.56 86 PRO A C 1
ATOM 669 O O . PRO A 1 86 ? 6.787 -2.043 -3.322 1.00 96.56 86 PRO A O 1
ATOM 672 N N . ILE A 1 87 ? 7.496 -4.063 -2.657 1.00 97.44 87 ILE A N 1
ATOM 673 C CA . ILE A 1 87 ? 6.472 -4.221 -1.624 1.00 97.44 87 ILE A CA 1
ATOM 674 C C . ILE A 1 87 ? 6.770 -3.292 -0.449 1.00 97.44 87 ILE A C 1
ATOM 676 O O . ILE A 1 87 ? 5.882 -2.557 -0.009 1.00 97.44 87 ILE A O 1
ATOM 680 N N . THR A 1 88 ? 8.020 -3.273 0.015 1.00 96.06 88 THR A N 1
ATOM 681 C CA . THR A 1 88 ? 8.449 -2.382 1.101 1.00 96.06 88 THR A CA 1
ATOM 682 C C . THR A 1 88 ? 8.274 -0.916 0.708 1.00 96.06 88 THR A C 1
ATOM 684 O O . THR A 1 88 ? 7.662 -0.149 1.452 1.00 96.06 88 THR A O 1
ATOM 687 N N . ARG A 1 89 ? 8.707 -0.516 -0.497 1.00 96.38 89 ARG A N 1
ATOM 688 C CA . ARG A 1 89 ? 8.530 0.866 -0.973 1.00 96.38 89 ARG A CA 1
ATOM 689 C C . ARG A 1 89 ? 7.054 1.241 -1.130 1.00 96.38 89 ARG A C 1
ATOM 691 O O . ARG A 1 89 ? 6.672 2.350 -0.772 1.00 96.38 89 ARG A O 1
ATOM 698 N N . ALA A 1 90 ? 6.205 0.331 -1.615 1.00 98.06 90 ALA A N 1
ATOM 699 C CA . ALA A 1 90 ? 4.767 0.578 -1.745 1.00 98.06 90 ALA A CA 1
ATOM 700 C C . ALA A 1 90 ? 4.091 0.802 -0.388 1.00 98.06 90 ALA A C 1
ATOM 702 O O . ALA A 1 90 ? 3.245 1.688 -0.263 1.00 98.06 90 ALA A O 1
ATOM 703 N N . MET A 1 91 ? 4.471 0.027 0.633 1.00 97.19 91 MET A N 1
ATOM 704 C CA . MET A 1 91 ? 3.964 0.234 1.989 1.00 97.19 91 MET A CA 1
ATOM 705 C C . MET A 1 91 ? 4.454 1.565 2.573 1.00 97.19 91 MET A C 1
ATOM 707 O O . MET A 1 91 ? 3.653 2.299 3.146 1.00 97.19 91 MET A O 1
ATOM 711 N N . LEU A 1 92 ? 5.719 1.934 2.347 1.00 95.88 92 LEU A N 1
ATOM 712 C CA . LEU A 1 92 ? 6.258 3.214 2.813 1.00 95.88 92 LEU A CA 1
ATOM 713 C C . LEU A 1 92 ? 5.540 4.404 2.166 1.00 95.88 92 LEU A C 1
ATOM 715 O O . LEU A 1 92 ? 5.158 5.355 2.849 1.00 95.88 92 LEU A O 1
ATOM 719 N N . LEU A 1 93 ? 5.296 4.331 0.855 1.00 97.00 93 LEU A N 1
ATOM 720 C CA . LEU A 1 93 ? 4.505 5.322 0.125 1.00 97.00 93 LEU A CA 1
ATOM 721 C C . LEU A 1 93 ? 3.084 5.413 0.685 1.00 97.00 93 LEU A C 1
ATOM 723 O O . LEU A 1 93 ? 2.617 6.518 0.962 1.00 97.00 93 LEU A O 1
ATOM 727 N N . PHE A 1 94 ? 2.429 4.272 0.924 1.00 97.25 94 PHE A N 1
ATOM 728 C CA . PHE A 1 94 ? 1.107 4.222 1.550 1.00 97.25 94 PHE A CA 1
ATOM 729 C C . PHE A 1 94 ? 1.104 4.950 2.906 1.00 97.25 94 PHE A C 1
ATOM 731 O O . PHE A 1 94 ? 0.276 5.833 3.131 1.00 97.25 94 PHE A O 1
ATOM 738 N N . GLU A 1 95 ? 2.039 4.621 3.801 1.00 94.06 95 GLU A N 1
ATOM 739 C CA . GLU A 1 95 ? 2.130 5.229 5.136 1.00 94.06 95 GLU A CA 1
ATOM 740 C C . GLU A 1 95 ? 2.474 6.722 5.099 1.00 94.06 95 GLU A C 1
ATOM 742 O O . GLU A 1 95 ? 2.055 7.483 5.975 1.00 94.06 95 GLU A O 1
ATOM 747 N N . SER A 1 96 ? 3.220 7.161 4.083 1.00 93.94 96 SER A N 1
ATOM 748 C CA . SER A 1 96 ? 3.565 8.573 3.919 1.00 93.94 96 SER A CA 1
ATOM 749 C C . SER A 1 96 ? 2.373 9.432 3.481 1.00 93.94 96 SER A C 1
ATOM 751 O O . SER A 1 96 ? 2.325 10.613 3.828 1.00 93.94 96 SER A O 1
ATOM 753 N N . LYS A 1 97 ? 1.411 8.853 2.746 1.00 94.94 97 LYS A N 1
ATOM 754 C CA . LYS A 1 97 ? 0.286 9.586 2.139 1.00 94.94 97 LYS A CA 1
ATOM 755 C C . LYS A 1 97 ? -1.034 9.415 2.882 1.00 94.94 97 LYS A C 1
ATOM 757 O O . LYS A 1 97 ? -1.893 10.288 2.786 1.00 94.94 97 LYS A O 1
ATOM 762 N N . GLU A 1 98 ? -1.208 8.336 3.639 1.00 94.94 98 GLU A N 1
ATOM 763 C CA . GLU A 1 98 ? -2.435 8.082 4.391 1.00 94.94 98 GLU A CA 1
ATOM 764 C C . GLU A 1 98 ? -2.254 8.312 5.895 1.00 94.94 98 GLU A C 1
ATOM 766 O O . GLU A 1 98 ? -1.218 8.028 6.491 1.00 94.94 98 GLU A O 1
ATOM 771 N N . VAL A 1 99 ? -3.313 8.790 6.549 1.00 91.81 99 VAL A N 1
ATOM 772 C CA . VAL A 1 99 ? -3.333 8.955 8.010 1.00 91.81 99 VAL A CA 1
ATOM 773 C C . VAL A 1 99 ? -3.204 7.593 8.689 1.00 91.81 99 VAL A C 1
ATOM 775 O O . VAL A 1 99 ? -3.931 6.668 8.337 1.00 91.81 99 VAL A O 1
ATOM 778 N N . SER A 1 100 ? -2.325 7.467 9.683 1.00 91.06 100 SER A N 1
ATOM 779 C CA . SER A 1 100 ? -2.182 6.231 10.463 1.00 91.06 100 SER A CA 1
ATOM 780 C C . SER A 1 100 ? -3.454 5.919 11.261 1.00 91.06 100 SER A C 1
ATOM 782 O O . SER A 1 100 ? -4.031 6.812 11.880 1.00 91.06 100 SER A O 1
ATOM 784 N N . LEU A 1 101 ? -3.866 4.648 11.281 1.00 93.06 101 LEU A N 1
ATOM 785 C CA . LEU A 1 101 ? -4.998 4.166 12.077 1.00 93.06 101 LEU A CA 1
ATOM 786 C C . LEU A 1 101 ? -4.505 3.196 13.166 1.00 93.06 101 LEU A C 1
ATOM 788 O O . LEU A 1 101 ? -3.730 2.294 12.835 1.00 93.06 101 LEU A O 1
ATOM 792 N N . PRO A 1 102 ? -4.974 3.315 14.426 1.00 91.88 102 PRO A N 1
ATOM 793 C CA . PRO A 1 102 ? -4.599 2.401 15.512 1.00 91.88 102 PRO A CA 1
ATOM 794 C C . PRO A 1 102 ? -4.986 0.944 15.237 1.00 91.88 102 PRO A C 1
ATOM 796 O O . PRO A 1 102 ? -4.286 0.009 15.626 1.00 91.88 102 PRO A O 1
ATOM 799 N N . HIS A 1 103 ? -6.121 0.744 14.565 1.00 92.88 103 HIS A N 1
ATOM 800 C CA . HIS A 1 103 ? -6.688 -0.571 14.295 1.00 92.88 103 HIS A CA 1
ATOM 801 C C . HIS A 1 103 ? -6.956 -0.728 12.804 1.00 92.88 103 HIS A C 1
ATOM 803 O O . HIS A 1 103 ? -8.013 -0.358 12.295 1.00 92.88 103 HIS A O 1
ATOM 809 N N . ALA A 1 104 ? -5.989 -1.307 12.101 1.00 94.25 104 ALA A N 1
ATOM 810 C CA . ALA A 1 104 ? -6.090 -1.547 10.673 1.00 94.25 104 ALA A CA 1
ATOM 811 C C . ALA A 1 104 ? -5.681 -2.971 10.306 1.00 94.25 104 ALA A C 1
ATOM 813 O O . ALA A 1 104 ? -4.810 -3.570 10.937 1.00 94.25 104 ALA A O 1
ATOM 814 N N . ARG A 1 105 ? -6.290 -3.486 9.239 1.00 94.38 105 ARG A N 1
ATOM 815 C CA . ARG A 1 105 ? -5.814 -4.676 8.533 1.00 94.38 105 ARG A CA 1
ATOM 816 C C . ARG A 1 105 ? -5.320 -4.272 7.157 1.00 94.38 105 ARG A C 1
ATOM 818 O O . ARG A 1 105 ? -6.027 -3.579 6.432 1.00 94.38 105 ARG A O 1
ATOM 825 N N . TYR A 1 106 ? -4.135 -4.744 6.795 1.00 95.50 106 TYR A N 1
ATOM 826 C CA . TYR A 1 106 ? -3.552 -4.525 5.478 1.00 95.50 106 TYR A CA 1
ATOM 827 C C . TYR A 1 106 ? -3.638 -5.809 4.656 1.00 95.50 106 TYR A C 1
ATOM 829 O O . TYR A 1 106 ? -3.287 -6.885 5.137 1.00 95.50 106 TYR A O 1
ATOM 837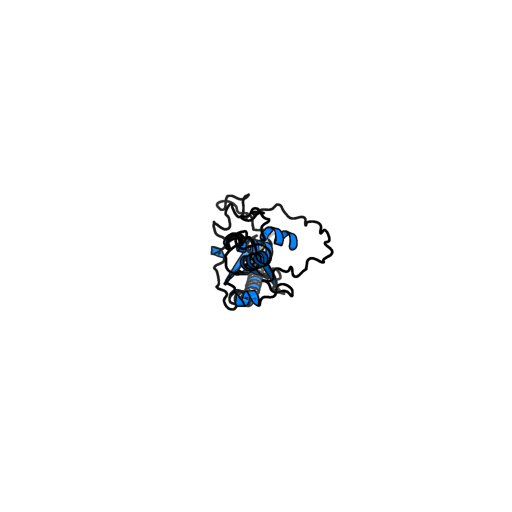 N N . ARG A 1 107 ? -4.097 -5.689 3.412 1.00 95.31 107 ARG A N 1
ATOM 838 C CA . ARG A 1 107 ? -3.976 -6.716 2.380 1.00 95.31 107 ARG A CA 1
ATOM 839 C C . ARG A 1 107 ? -3.021 -6.196 1.322 1.00 95.31 107 ARG A C 1
ATOM 841 O O . ARG A 1 107 ? -3.302 -5.176 0.696 1.00 95.31 107 ARG A O 1
ATOM 848 N N . VAL A 1 108 ? -1.923 -6.912 1.128 1.00 96.62 108 VAL A N 1
ATOM 849 C CA . VAL A 1 108 ? -0.941 -6.613 0.090 1.00 96.62 108 VAL A CA 1
ATOM 850 C C . VAL A 1 108 ? -1.046 -7.682 -0.986 1.00 96.62 108 VAL A C 1
ATOM 852 O O . VAL A 1 108 ? -1.010 -8.876 -0.691 1.00 96.62 108 VAL A O 1
ATOM 855 N N . THR A 1 109 ? -1.217 -7.263 -2.233 1.00 96.62 109 THR A N 1
ATOM 856 C CA . THR A 1 109 ? -1.207 -8.145 -3.400 1.00 96.62 109 THR A CA 1
ATOM 857 C C . THR A 1 109 ? -0.055 -7.740 -4.297 1.00 96.62 109 THR A C 1
ATOM 859 O O . THR A 1 109 ? 0.121 -6.562 -4.593 1.00 96.62 109 THR A O 1
ATOM 862 N N . TYR A 1 110 ? 0.730 -8.727 -4.712 1.00 97.44 110 TYR A N 1
ATOM 863 C CA . TYR A 1 110 ? 1.923 -8.530 -5.516 1.00 97.44 110 TYR A CA 1
ATOM 864 C C . TYR A 1 110 ? 1.879 -9.429 -6.746 1.00 97.44 110 TYR A C 1
ATOM 866 O O . TYR A 1 110 ? 1.549 -10.612 -6.652 1.00 97.44 110 TYR A O 1
ATOM 874 N N . SER A 1 111 ? 2.243 -8.870 -7.892 1.00 97.19 111 SER A N 1
ATOM 875 C CA . SER A 1 111 ? 2.558 -9.637 -9.092 1.00 97.19 111 SER A CA 1
ATOM 876 C C . SER A 1 111 ? 3.680 -8.956 -9.870 1.00 97.19 111 SER A C 1
ATOM 878 O O . 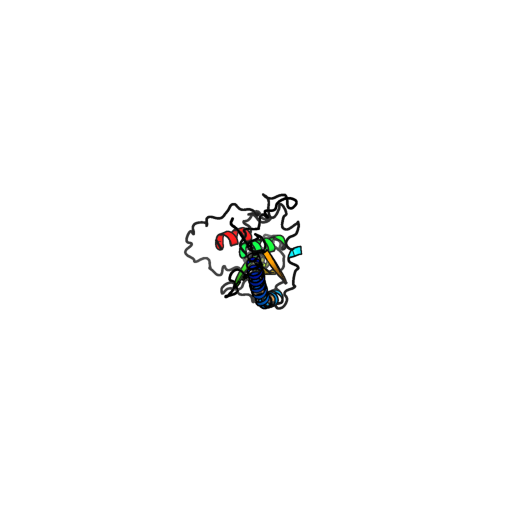SER A 1 111 ? 3.993 -7.789 -9.646 1.00 97.19 111 SER A O 1
ATOM 880 N N . MET A 1 112 ? 4.304 -9.695 -10.778 1.00 96.12 112 MET A N 1
ATOM 881 C CA . MET A 1 112 ? 5.388 -9.201 -11.616 1.00 96.12 112 MET A CA 1
ATOM 882 C C . MET A 1 112 ? 5.141 -9.663 -13.046 1.00 96.12 112 MET A C 1
ATOM 884 O O . MET A 1 112 ? 4.803 -10.827 -13.266 1.00 96.12 112 MET A O 1
ATOM 888 N N . ASN A 1 113 ? 5.342 -8.761 -14.001 1.00 95.12 113 ASN A N 1
ATOM 889 C CA . ASN A 1 113 ? 5.379 -9.082 -15.420 1.00 95.12 113 ASN A CA 1
ATOM 890 C C . ASN A 1 113 ? 6.725 -8.632 -15.989 1.00 95.12 113 ASN A C 1
ATOM 892 O O . ASN A 1 113 ? 7.174 -7.523 -15.705 1.00 95.12 113 ASN A O 1
ATOM 896 N N . ALA A 1 114 ? 7.376 -9.489 -16.764 1.00 94.38 114 ALA A N 1
ATOM 897 C CA . ALA A 1 114 ? 8.668 -9.209 -17.373 1.00 94.38 114 ALA A CA 1
ATOM 898 C C . ALA A 1 114 ? 8.672 -9.711 -18.813 1.00 94.38 114 ALA A C 1
ATOM 900 O O . ALA A 1 114 ? 8.056 -10.737 -19.114 1.00 94.38 114 ALA A O 1
ATOM 901 N N . SER A 1 115 ? 9.383 -9.008 -19.693 1.00 92.56 115 SER A N 1
ATOM 902 C CA . SER A 1 115 ? 9.585 -9.487 -21.057 1.00 92.56 115 SER A CA 1
ATOM 903 C C . SER A 1 115 ? 10.386 -10.789 -21.044 1.00 92.56 115 SER A C 1
ATOM 905 O O . SER A 1 115 ? 11.388 -10.928 -20.341 1.00 92.56 115 SER A O 1
ATOM 907 N N . THR A 1 116 ? 9.952 -11.756 -21.850 1.00 89.81 116 THR A N 1
ATOM 908 C CA . THR A 1 116 ? 10.680 -13.017 -22.039 1.00 89.81 116 THR A CA 1
ATOM 909 C C . THR A 1 116 ? 11.962 -12.832 -22.846 1.00 89.81 116 THR A C 1
ATOM 911 O O . THR A 1 116 ? 12.867 -13.656 -22.744 1.00 89.81 116 THR A O 1
ATOM 914 N N . GLU A 1 117 ? 12.030 -11.778 -23.662 1.00 89.94 117 GLU A N 1
ATOM 915 C CA . GLU A 1 117 ? 13.189 -11.462 -24.502 1.00 89.94 117 GLU A CA 1
ATOM 916 C C . GLU A 1 117 ? 14.185 -10.552 -23.778 1.00 89.94 117 GLU A C 1
ATOM 918 O O . GLU A 1 117 ? 15.393 -10.699 -23.957 1.00 89.94 117 GLU A O 1
ATOM 923 N N . VAL A 1 118 ? 13.681 -9.643 -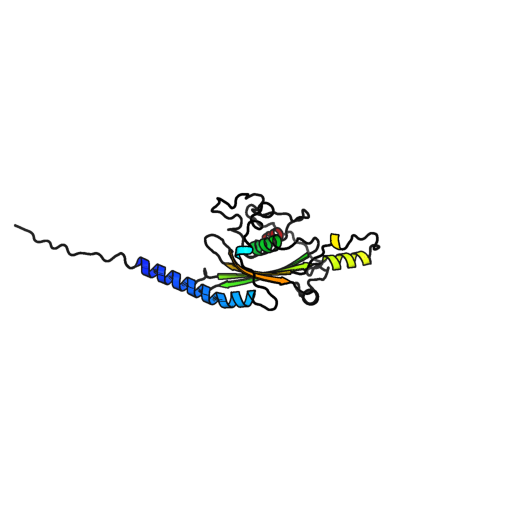22.936 1.00 92.00 118 VAL A N 1
ATOM 924 C CA . VAL A 1 118 ? 14.485 -8.684 -22.169 1.00 92.00 118 VAL A CA 1
ATOM 925 C C . VAL A 1 118 ? 14.055 -8.715 -20.697 1.00 92.00 118 VAL A C 1
ATOM 927 O O . VAL A 1 118 ? 13.229 -7.902 -20.286 1.00 92.00 118 VAL A O 1
ATOM 930 N N . PRO A 1 119 ? 14.579 -9.644 -19.877 1.00 89.00 119 PRO A N 1
ATOM 931 C CA . PRO A 1 119 ? 14.138 -9.829 -18.489 1.00 89.00 119 PRO A CA 1
ATOM 932 C C . PRO A 1 119 ? 14.294 -8.593 -17.589 1.00 89.00 119 PRO A C 1
ATOM 934 O O . PRO A 1 119 ? 13.612 -8.471 -16.570 1.00 89.00 119 PRO A O 1
ATOM 937 N N . GLU A 1 120 ? 15.196 -7.676 -17.944 1.00 89.06 120 GLU A N 1
ATOM 938 C CA . GLU A 1 120 ? 15.381 -6.391 -17.269 1.00 89.06 120 GLU A CA 1
ATOM 939 C C . GLU A 1 120 ? 14.194 -5.441 -17.488 1.00 89.06 120 GLU A C 1
ATOM 941 O O . GLU A 1 120 ? 13.906 -4.617 -16.618 1.00 89.06 120 GLU A O 1
ATOM 946 N N . ALA A 1 121 ? 13.480 -5.569 -18.613 1.00 92.69 121 ALA A N 1
ATOM 947 C CA . ALA A 1 121 ? 12.217 -4.884 -18.850 1.00 92.69 121 ALA A CA 1
ATOM 948 C C . ALA A 1 121 ? 11.123 -5.602 -18.051 1.00 92.69 121 ALA A C 1
ATOM 950 O O . ALA A 1 121 ? 10.565 -6.618 -18.476 1.00 92.69 121 ALA A O 1
ATOM 951 N N . ARG A 1 122 ? 10.856 -5.089 -16.848 1.00 95.00 122 ARG A N 1
ATOM 952 C CA . ARG A 1 122 ? 9.911 -5.675 -15.895 1.00 95.00 122 ARG A CA 1
ATOM 953 C C . ARG A 1 122 ? 9.106 -4.613 -15.163 1.00 95.00 122 ARG A C 1
ATOM 955 O O . ARG A 1 122 ? 9.653 -3.596 -14.745 1.00 95.00 122 ARG A O 1
ATOM 962 N N . HIS A 1 123 ? 7.837 -4.911 -14.924 1.00 97.62 123 HIS A N 1
ATOM 963 C CA . HIS A 1 123 ? 6.942 -4.154 -14.061 1.00 97.62 123 HIS A CA 1
ATOM 964 C C . HIS A 1 123 ? 6.548 -4.999 -12.848 1.00 97.62 123 HIS A C 1
ATOM 966 O O . HIS A 1 123 ? 6.165 -6.165 -12.961 1.00 97.62 123 HIS A O 1
ATOM 972 N N . ASN A 1 124 ? 6.622 -4.381 -11.678 1.00 98.19 124 ASN A N 1
ATOM 973 C CA . ASN A 1 124 ? 6.127 -4.906 -10.418 1.00 98.19 124 ASN A CA 1
ATOM 974 C C . ASN A 1 124 ? 4.799 -4.218 -10.118 1.00 98.19 124 ASN A C 1
ATOM 976 O O . ASN A 1 124 ? 4.729 -2.992 -10.130 1.00 98.19 124 ASN A O 1
ATOM 980 N N . TYR A 1 125 ? 3.764 -4.995 -9.842 1.00 98.62 125 TYR A N 1
ATOM 981 C CA . TYR A 1 125 ? 2.416 -4.509 -9.584 1.00 98.62 125 TYR A CA 1
ATOM 982 C C . TYR A 1 125 ? 2.101 -4.772 -8.122 1.00 98.62 125 TYR A C 1
ATOM 984 O O . TYR A 1 125 ? 2.023 -5.930 -7.700 1.00 98.62 125 TYR A O 1
ATOM 992 N N . VAL A 1 126 ? 1.933 -3.702 -7.353 1.00 98.75 126 VAL A N 1
ATOM 993 C CA . VAL A 1 126 ? 1.648 -3.779 -5.921 1.00 98.75 126 VAL A CA 1
ATOM 994 C C . VAL A 1 126 ? 0.309 -3.112 -5.648 1.00 98.75 126 VAL A C 1
ATOM 996 O O . VAL A 1 126 ? 0.122 -1.944 -5.976 1.00 98.75 126 VAL A O 1
ATOM 999 N N . GLU A 1 127 ? -0.621 -3.836 -5.031 1.00 98.62 127 GLU A N 1
ATOM 1000 C CA . GLU A 1 127 ? -1.835 -3.273 -4.438 1.00 98.62 127 GLU A CA 1
ATOM 1001 C C . GLU A 1 127 ? -1.718 -3.345 -2.915 1.00 98.62 127 GLU A C 1
ATOM 1003 O O . GLU A 1 127 ? -1.565 -4.430 -2.354 1.00 98.62 127 GLU A O 1
ATOM 1008 N N . VAL A 1 128 ? -1.822 -2.201 -2.242 1.00 98.50 128 VAL A N 1
ATOM 1009 C CA . VAL A 1 128 ? -1.877 -2.106 -0.780 1.00 98.50 128 VAL A CA 1
ATOM 1010 C C . VAL A 1 128 ? -3.258 -1.605 -0.392 1.00 98.50 128 VAL A C 1
ATOM 1012 O O . VAL A 1 128 ? -3.611 -0.464 -0.677 1.00 98.50 128 VAL A O 1
ATOM 1015 N N . THR A 1 129 ? -4.044 -2.449 0.274 1.00 98.38 129 THR A N 1
ATOM 1016 C CA . THR A 1 129 ? -5.376 -2.082 0.768 1.00 98.38 129 THR A CA 1
ATOM 1017 C C . THR A 1 129 ? -5.418 -2.115 2.288 1.00 98.38 129 THR A C 1
ATOM 1019 O O . THR A 1 129 ? -5.144 -3.149 2.892 1.00 98.38 129 THR A O 1
ATOM 1022 N N . ARG A 1 130 ? -5.801 -0.998 2.909 1.00 97.88 130 ARG A N 1
ATOM 1023 C CA . ARG A 1 130 ? -6.030 -0.863 4.348 1.00 97.88 130 ARG A CA 1
ATOM 1024 C C . ARG A 1 130 ? -7.520 -0.834 4.654 1.00 97.88 130 ARG A C 1
ATOM 1026 O O . ARG A 1 130 ? -8.241 0.029 4.155 1.00 97.88 130 ARG A O 1
ATOM 1033 N N . TYR A 1 131 ? -7.934 -1.699 5.567 1.00 97.56 131 TYR A N 1
ATOM 1034 C CA . TYR A 1 131 ? -9.277 -1.752 6.128 1.00 97.56 131 TYR A CA 1
ATOM 1035 C C . TYR A 1 131 ? -9.279 -1.207 7.560 1.00 97.56 131 TYR A C 1
ATOM 1037 O O . TYR A 1 131 ? -8.450 -1.623 8.375 1.00 97.56 131 TYR A O 1
ATOM 1045 N N . ASN A 1 132 ? -10.186 -0.278 7.865 1.00 96.75 132 ASN A N 1
ATOM 1046 C CA . ASN A 1 132 ? -10.348 0.307 9.192 1.00 96.75 132 ASN A CA 1
ATOM 1047 C C . ASN A 1 132 ? -11.163 -0.636 10.090 1.00 96.75 132 ASN A C 1
ATOM 1049 O O . ASN A 1 132 ? -12.351 -0.851 9.870 1.00 96.75 132 ASN A O 1
ATOM 1053 N N . LEU A 1 133 ? -10.524 -1.181 11.125 1.00 96.12 133 LEU A N 1
ATOM 1054 C CA . LEU A 1 133 ? -11.167 -2.065 12.100 1.00 96.12 133 LEU A CA 1
ATOM 1055 C C . LEU A 1 133 ? -11.635 -1.327 13.358 1.00 96.12 133 LEU A C 1
ATOM 1057 O O . LEU A 1 133 ? -12.252 -1.951 14.221 1.00 96.12 133 LEU A O 1
ATOM 1061 N N . GLY A 1 134 ? -11.354 -0.029 13.486 1.00 95.44 134 GLY A N 1
ATOM 1062 C CA . GLY A 1 134 ? -11.671 0.776 14.664 1.00 95.44 134 GLY A CA 1
ATOM 1063 C C . GLY A 1 134 ? -13.140 0.684 15.093 1.00 95.44 134 GLY A C 1
ATOM 1064 O O . GLY A 1 134 ? -13.411 0.264 16.222 1.00 95.44 134 GLY A O 1
ATOM 1065 N N . PRO A 1 135 ? -14.107 0.971 14.200 1.00 94.75 135 PRO A N 1
ATOM 1066 C CA . PRO A 1 135 ? -15.529 0.860 14.525 1.00 94.75 135 PRO A CA 1
ATOM 1067 C C . PRO A 1 135 ? -15.950 -0.548 14.963 1.00 94.75 135 PRO A C 1
ATOM 1069 O O . PRO A 1 135 ? -16.663 -0.701 15.955 1.00 94.75 135 PRO A O 1
ATOM 1072 N N . ALA A 1 136 ? -15.470 -1.587 14.271 1.00 94.25 136 ALA A N 1
ATOM 1073 C CA . ALA A 1 136 ? -15.765 -2.973 14.623 1.00 94.25 136 ALA A CA 1
ATOM 1074 C C . ALA A 1 136 ? -15.195 -3.339 16.005 1.00 94.25 136 ALA A C 1
ATOM 1076 O O . ALA A 1 136 ? -15.904 -3.926 16.818 1.00 94.25 136 ALA A O 1
ATOM 1077 N N . ARG A 1 137 ? -13.952 -2.933 16.305 1.00 94.81 137 ARG A N 1
ATOM 1078 C CA . ARG A 1 137 ? -13.296 -3.148 17.607 1.00 94.81 137 ARG A CA 1
ATOM 1079 C C . ARG A 1 137 ? -14.043 -2.459 18.746 1.00 94.81 137 ARG A C 1
ATOM 1081 O O . ARG A 1 137 ? -14.250 -3.075 19.788 1.00 94.81 137 ARG A O 1
ATOM 1088 N N . ARG A 1 138 ? -14.475 -1.210 18.550 1.00 95.00 138 ARG A N 1
ATOM 1089 C CA . ARG A 1 138 ? -15.271 -0.493 19.555 1.00 95.00 138 ARG A CA 1
ATOM 1090 C C . ARG A 1 138 ? -16.590 -1.213 19.829 1.00 95.00 138 ARG A C 1
ATOM 1092 O O . ARG A 1 138 ? -16.951 -1.407 20.987 1.00 95.00 138 ARG A O 1
ATOM 1099 N N . ASN A 1 139 ? -17.296 -1.620 18.774 1.00 93.88 139 ASN A N 1
ATOM 1100 C CA . ASN A 1 139 ? -18.583 -2.306 18.898 1.00 93.88 139 ASN A CA 1
ATOM 1101 C C . ASN A 1 139 ? -18.458 -3.668 19.597 1.00 93.88 139 ASN A C 1
ATOM 1103 O O . ASN A 1 139 ? -19.325 -4.021 20.390 1.00 93.88 139 ASN A O 1
ATOM 1107 N N . ASP A 1 140 ? -17.374 -4.402 19.348 1.00 94.56 140 ASP A N 1
ATOM 1108 C CA . ASP A 1 140 ? -17.065 -5.655 20.046 1.00 94.56 140 ASP A CA 1
ATOM 1109 C C . ASP A 1 140 ? -16.834 -5.432 21.549 1.00 94.56 140 ASP A C 1
ATOM 1111 O O . ASP A 1 140 ? -17.427 -6.116 22.385 1.00 94.56 140 ASP A O 1
ATOM 1115 N N . LEU A 1 141 ? -16.072 -4.395 21.915 1.00 94.94 141 LEU A N 1
ATOM 1116 C CA . LEU A 1 141 ? -15.844 -4.048 23.321 1.00 94.94 141 LEU A CA 1
ATOM 1117 C C . LEU A 1 141 ? -17.126 -3.647 24.050 1.00 94.94 141 LEU A C 1
ATOM 1119 O O . LEU A 1 141 ? -17.317 -4.056 25.194 1.00 94.94 141 LEU A O 1
ATOM 1123 N N . LEU A 1 142 ? -18.038 -2.929 23.393 1.00 95.31 142 LEU A N 1
ATOM 1124 C CA . LEU A 1 142 ? -19.351 -2.596 23.962 1.00 95.31 142 LEU A CA 1
ATOM 1125 C C . LEU A 1 142 ? -20.216 -3.826 24.279 1.00 95.31 142 LEU A C 1
ATOM 1127 O O . LEU A 1 142 ? -21.148 -3.729 25.076 1.00 95.31 142 LEU A O 1
ATOM 1131 N N . GLY A 1 143 ? -19.903 -4.990 23.704 1.00 92.81 143 GLY A N 1
ATOM 1132 C CA . GLY A 1 143 ? -20.536 -6.257 24.066 1.00 92.81 143 GLY A CA 1
ATOM 1133 C C . GLY A 1 143 ? -20.163 -6.763 25.465 1.00 92.81 143 GLY A C 1
ATOM 1134 O O . GLY A 1 143 ? -20.865 -7.615 26.008 1.00 92.81 143 GLY A O 1
ATOM 1135 N N . SER A 1 144 ? -19.081 -6.248 26.062 1.00 93.69 144 SER A N 1
ATOM 1136 C CA . SER A 1 144 ? -18.549 -6.712 27.355 1.00 93.69 144 SER A CA 1
ATOM 1137 C C . SER A 1 144 ? -18.245 -5.596 28.361 1.00 93.69 144 SER A C 1
ATOM 1139 O O . SER A 1 144 ? -18.194 -5.857 29.564 1.00 93.69 144 SER A O 1
ATOM 1141 N N . VAL A 1 145 ? -18.083 -4.355 27.898 1.00 94.31 145 VAL A N 1
ATOM 1142 C CA . VAL A 1 145 ? -17.746 -3.181 28.709 1.00 94.31 145 VAL A CA 1
ATOM 1143 C C . VAL A 1 145 ? -18.870 -2.142 28.592 1.00 94.31 145 VAL A C 1
ATOM 1145 O O . VAL A 1 145 ? -19.288 -1.832 27.476 1.00 94.31 145 VAL A O 1
ATOM 1148 N N . PRO A 1 146 ? -19.373 -1.573 29.708 1.00 93.31 146 PRO A N 1
ATOM 1149 C CA . PRO A 1 146 ? -20.383 -0.516 29.661 1.00 93.31 146 PRO A CA 1
ATOM 1150 C C . PRO A 1 146 ? -19.921 0.696 28.838 1.00 93.31 146 PRO A C 1
ATOM 1152 O O . PRO A 1 146 ? -18.782 1.131 28.982 1.00 93.31 146 PRO A O 1
ATOM 1155 N N . ASP A 1 147 ? -20.818 1.293 28.047 1.00 88.12 147 ASP A N 1
ATOM 1156 C CA . ASP A 1 147 ? -20.483 2.368 27.090 1.00 88.12 147 ASP A CA 1
ATOM 1157 C C . ASP A 1 147 ? -19.737 3.557 27.718 1.00 88.12 147 ASP A C 1
ATOM 1159 O O . ASP A 1 147 ? -18.755 4.025 27.156 1.00 88.12 147 ASP A O 1
ATOM 1163 N N . GLY A 1 148 ? -20.091 3.960 28.945 1.00 91.00 148 GLY A N 1
ATOM 1164 C CA . GLY A 1 148 ? -19.399 5.039 29.668 1.00 91.00 148 GLY A CA 1
ATOM 1165 C C . GLY A 1 148 ? -17.960 4.726 30.115 1.00 91.00 148 GLY A C 1
ATOM 1166 O O . GLY A 1 148 ? -17.313 5.587 30.705 1.00 91.00 148 GLY A O 1
ATOM 1167 N N . GLN A 1 149 ? -17.476 3.504 29.884 1.00 93.75 149 GLN A N 1
ATOM 1168 C CA . GLN A 1 149 ? -16.103 3.061 30.157 1.00 93.75 149 GLN A CA 1
ATOM 1169 C C . GLN A 1 149 ? -15.342 2.685 28.876 1.00 93.75 149 GLN A C 1
ATOM 1171 O O . GLN A 1 149 ? -14.147 2.401 28.942 1.00 93.75 149 GLN A O 1
ATOM 1176 N N . VAL A 1 150 ? -16.009 2.685 27.717 1.00 95.00 150 VAL A N 1
ATOM 1177 C CA . VAL A 1 150 ? -15.368 2.489 26.415 1.00 95.00 150 VAL A CA 1
ATOM 1178 C C . VAL A 1 150 ? -14.986 3.852 25.854 1.00 95.00 150 VAL A C 1
ATOM 1180 O O . VAL A 1 150 ? -15.769 4.799 25.893 1.00 95.00 150 VAL A O 1
ATOM 1183 N N . ALA A 1 151 ? -13.772 3.959 25.322 1.00 93.94 151 ALA A N 1
ATOM 1184 C CA . ALA A 1 151 ? -13.305 5.189 24.703 1.00 93.94 151 ALA A CA 1
ATOM 1185 C C . ALA A 1 151 ? -14.182 5.624 23.504 1.00 93.94 151 ALA A C 1
ATOM 1187 O O . ALA A 1 151 ? -14.938 4.834 22.917 1.00 93.94 151 ALA A O 1
ATOM 1188 N N . GLY A 1 152 ? -14.070 6.904 23.137 1.00 93.31 152 GLY A N 1
ATOM 1189 C CA . GLY A 1 152 ? -14.705 7.457 21.937 1.00 93.31 152 GLY A CA 1
ATOM 1190 C C . GLY A 1 152 ? -14.220 6.763 20.661 1.00 93.31 152 GLY A C 1
ATOM 1191 O O . GLY A 1 152 ? -13.169 6.126 20.654 1.00 93.31 152 GLY A O 1
ATOM 1192 N N . LEU A 1 153 ? -14.983 6.874 19.573 1.00 91.38 153 LEU A N 1
ATOM 1193 C CA . LEU A 1 153 ? -14.656 6.220 18.298 1.00 91.38 153 LEU A CA 1
ATOM 1194 C C . LEU A 1 153 ? -13.327 6.722 17.705 1.00 91.38 153 LEU A C 1
ATOM 1196 O O . LEU A 1 153 ? -12.618 5.988 17.024 1.00 91.38 153 LEU A O 1
ATOM 1200 N N . GLU A 1 154 ? -12.980 7.959 18.018 1.00 92.50 154 GLU A N 1
ATOM 1201 C CA . GLU A 1 154 ? -11.777 8.679 17.635 1.00 92.50 154 GLU A CA 1
ATOM 1202 C C . GLU A 1 154 ? -10.515 7.955 18.123 1.00 92.50 154 GLU A C 1
ATOM 1204 O O . GLU A 1 154 ? -9.565 7.817 17.357 1.00 92.50 154 GLU A O 1
ATOM 1209 N N . GLU A 1 155 ? -10.544 7.401 19.340 1.00 92.38 155 GLU A N 1
ATOM 1210 C CA . GLU A 1 155 ? -9.437 6.622 19.923 1.00 92.38 155 GLU A CA 1
ATOM 1211 C C . GLU A 1 155 ? -9.236 5.276 19.212 1.00 92.38 155 GLU A C 1
ATOM 1213 O O . GLU A 1 155 ? -8.128 4.749 19.151 1.00 92.38 155 GLU A O 1
ATOM 1218 N N . PHE A 1 156 ? -10.298 4.724 18.618 1.00 93.75 156 PHE A N 1
ATOM 1219 C CA . PHE A 1 156 ? -10.216 3.504 17.811 1.00 93.75 156 PHE A CA 1
ATOM 1220 C C . PHE A 1 156 ? -9.760 3.773 16.368 1.00 93.75 156 PHE A C 1
ATOM 1222 O O . PHE A 1 156 ? -9.395 2.836 15.652 1.00 93.75 156 PHE A O 1
ATOM 1229 N N . GLY A 1 157 ? -9.760 5.038 15.943 1.00 91.06 157 GLY A N 1
ATOM 1230 C CA . GLY A 1 157 ? -9.428 5.470 14.592 1.00 91.06 157 GLY A CA 1
ATOM 1231 C C . GLY A 1 157 ? -10.652 5.625 13.694 1.00 91.06 157 GLY A C 1
ATOM 1232 O O . GLY A 1 157 ? -11.334 4.659 13.341 1.00 91.06 157 GLY A O 1
ATOM 1233 N N . ILE A 1 158 ? -10.877 6.858 13.238 1.00 88.44 158 ILE A N 1
ATOM 1234 C CA . ILE A 1 158 ? -11.859 7.183 12.201 1.00 88.44 158 ILE A CA 1
ATOM 1235 C C . ILE A 1 158 ? -11.110 7.454 10.904 1.00 88.44 158 ILE A C 1
ATOM 1237 O O . ILE A 1 158 ? -10.196 8.273 10.850 1.00 88.44 158 ILE A O 1
ATOM 1241 N N . GLY A 1 159 ? -11.512 6.768 9.844 1.00 92.50 159 GLY A N 1
ATOM 1242 C CA . GLY A 1 159 ? -10.933 6.959 8.528 1.00 92.50 159 GLY A CA 1
ATOM 1243 C C . GLY A 1 159 ? -11.474 5.961 7.513 1.00 92.50 159 GLY A C 1
ATOM 1244 O O . GLY A 1 159 ? -12.031 4.929 7.905 1.00 92.50 159 GLY A O 1
ATOM 1245 N N . PRO A 1 160 ? -11.316 6.265 6.219 1.00 96.31 160 PRO A N 1
ATOM 1246 C CA . PRO A 1 160 ? -11.781 5.402 5.150 1.00 96.31 160 PRO A CA 1
ATOM 1247 C C . PRO A 1 160 ? -10.927 4.136 5.014 1.00 96.31 160 PRO A C 1
ATOM 1249 O O . PRO A 1 160 ? -9.738 4.100 5.374 1.00 96.31 160 PRO A O 1
ATOM 1252 N N . ASN A 1 161 ? -11.538 3.116 4.413 1.00 97.94 161 ASN A N 1
ATOM 1253 C CA . ASN A 1 161 ? -10.822 1.990 3.830 1.00 97.94 161 ASN A CA 1
ATOM 1254 C C . ASN A 1 161 ? -10.174 2.474 2.526 1.00 97.94 161 ASN A C 1
ATOM 1256 O O . ASN A 1 161 ? -10.861 3.035 1.677 1.00 97.94 161 ASN A O 1
ATOM 1260 N N . ILE A 1 162 ? -8.869 2.285 2.354 1.00 98.44 162 ILE A N 1
ATOM 1261 C CA . ILE A 1 162 ? -8.120 2.850 1.221 1.00 98.44 162 ILE A CA 1
ATOM 1262 C C . ILE A 1 162 ? -7.364 1.753 0.498 1.00 98.44 162 ILE A C 1
ATOM 1264 O O . ILE A 1 162 ? -6.764 0.896 1.138 1.00 98.44 162 ILE A O 1
ATOM 1268 N N . SER A 1 163 ? -7.347 1.817 -0.829 1.00 98.62 163 SER A N 1
ATOM 1269 C CA . SER A 1 163 ? -6.494 0.996 -1.675 1.00 98.62 163 SER A CA 1
ATOM 1270 C C . SER A 1 163 ? -5.596 1.867 -2.542 1.00 98.62 163 SER A C 1
ATOM 1272 O O . SER A 1 163 ? -6.063 2.795 -3.202 1.00 98.62 163 SER A O 1
ATOM 1274 N N . TRP A 1 164 ? -4.310 1.543 -2.558 1.00 98.81 164 TRP A N 1
ATOM 1275 C CA . TRP A 1 164 ? -3.327 2.107 -3.468 1.00 98.81 164 TRP A CA 1
ATOM 1276 C C . TRP A 1 164 ? -2.811 1.033 -4.406 1.00 98.81 164 TRP A C 1
ATOM 1278 O O . TRP A 1 164 ? -2.593 -0.107 -3.999 1.00 98.81 164 TRP A O 1
ATOM 1288 N N . ARG A 1 165 ? -2.581 1.420 -5.656 1.00 98.81 165 ARG A N 1
ATOM 1289 C CA . ARG A 1 165 ? -1.930 0.599 -6.668 1.00 98.81 165 ARG A CA 1
ATOM 1290 C C . ARG A 1 165 ? -0.710 1.315 -7.193 1.00 98.81 165 ARG A C 1
ATOM 1292 O O . ARG A 1 165 ? -0.801 2.481 -7.568 1.00 98.81 165 ARG A O 1
ATOM 1299 N N . PHE A 1 166 ? 0.393 0.589 -7.264 1.00 98.75 166 PHE A N 1
ATOM 1300 C CA . PHE A 1 166 ? 1.658 1.072 -7.786 1.00 98.75 166 PHE A CA 1
ATOM 1301 C C . PHE A 1 166 ? 2.166 0.116 -8.855 1.00 98.75 166 PHE A C 1
ATOM 1303 O O . PHE A 1 166 ? 2.139 -1.104 -8.674 1.00 98.75 166 PHE A O 1
ATOM 1310 N N . VAL A 1 167 ? 2.652 0.685 -9.952 1.00 98.56 167 VAL A N 1
ATOM 1311 C CA . VAL A 1 167 ? 3.470 -0.021 -10.934 1.00 98.56 167 VAL A CA 1
ATOM 1312 C C . VAL A 1 167 ? 4.887 0.499 -10.766 1.00 98.56 167 VAL A C 1
ATOM 1314 O O . VAL A 1 167 ? 5.110 1.710 -10.813 1.00 98.56 167 VAL A O 1
ATOM 1317 N N . MET A 1 168 ? 5.827 -0.411 -10.519 1.00 98.44 168 MET A N 1
ATOM 1318 C CA . MET A 1 168 ? 7.212 -0.076 -10.201 1.00 98.44 168 MET A CA 1
ATOM 1319 C C . MET A 1 168 ? 8.212 -0.819 -11.080 1.00 98.44 168 MET A C 1
ATOM 1321 O O . MET A 1 168 ? 8.032 -2.004 -11.368 1.00 98.44 168 MET A O 1
ATOM 1325 N N . MET A 1 169 ? 9.315 -0.168 -11.437 1.00 96.38 169 MET A N 1
ATOM 1326 C CA . MET A 1 169 ? 10.397 -0.780 -12.207 1.00 96.38 169 MET A CA 1
ATOM 1327 C C . MET A 1 169 ? 11.768 -0.239 -11.795 1.00 96.38 169 MET A C 1
ATOM 1329 O O . MET A 1 169 ? 11.850 0.835 -11.203 1.00 96.38 169 MET A O 1
ATOM 1333 N N . PRO A 1 170 ? 12.865 -0.943 -12.110 1.00 94.06 170 PRO A N 1
ATOM 1334 C CA . PRO A 1 170 ? 14.194 -0.387 -11.910 1.00 94.06 170 PRO A CA 1
ATOM 1335 C C . PRO A 1 170 ? 14.432 0.827 -12.819 1.00 94.06 170 PRO A C 1
ATOM 1337 O O . PRO A 1 170 ? 14.289 0.720 -14.037 1.00 94.06 170 PRO A O 1
ATOM 1340 N N . VAL A 1 171 ? 14.846 1.959 -12.246 1.00 91.00 171 VAL A N 1
ATOM 1341 C CA . VAL A 1 171 ? 15.189 3.187 -12.984 1.00 91.00 171 VAL A CA 1
ATOM 1342 C C . VAL A 1 171 ? 16.438 3.806 -12.365 1.00 91.00 171 VAL A C 1
ATOM 1344 O O . VAL A 1 171 ? 16.457 4.115 -11.183 1.00 91.00 171 VAL A O 1
ATOM 1347 N N . MET A 1 172 ? 17.501 3.992 -13.156 1.00 87.56 172 MET A N 1
ATOM 1348 C CA . MET A 1 172 ? 18.683 4.795 -12.785 1.00 87.56 172 MET A CA 1
ATOM 1349 C C . MET A 1 172 ? 19.256 4.534 -11.374 1.00 87.56 172 MET A C 1
ATOM 1351 O O . MET A 1 172 ? 19.550 5.464 -10.631 1.00 87.56 172 MET A O 1
ATOM 1355 N N . GLY A 1 173 ? 19.442 3.264 -11.001 1.00 87.12 173 GLY A N 1
ATOM 1356 C CA . GLY A 1 173 ? 19.996 2.884 -9.692 1.00 87.12 173 GLY A CA 1
ATOM 1357 C C . GLY A 1 173 ? 18.964 2.783 -8.563 1.00 87.12 173 GLY A C 1
ATOM 1358 O O . GLY A 1 173 ? 19.307 2.319 -7.483 1.00 87.12 173 GLY A O 1
ATOM 1359 N N . ILE A 1 174 ? 17.703 3.130 -8.820 1.00 91.81 174 ILE A N 1
ATOM 1360 C CA . ILE A 1 174 ? 16.568 2.831 -7.948 1.00 91.81 174 ILE A CA 1
ATOM 1361 C C . ILE A 1 174 ? 16.024 1.455 -8.333 1.00 91.81 174 ILE A C 1
ATOM 1363 O O . ILE A 1 174 ? 15.692 1.202 -9.492 1.00 91.81 174 ILE A O 1
ATOM 1367 N N . LYS A 1 175 ? 15.919 0.551 -7.360 1.00 93.50 175 LYS A N 1
ATOM 1368 C CA . LYS A 1 175 ? 15.484 -0.839 -7.550 1.00 93.50 175 LYS A CA 1
ATOM 1369 C C . LYS A 1 175 ? 14.013 -0.961 -7.960 1.00 93.50 175 LYS A C 1
ATOM 1371 O O . LYS A 1 175 ? 13.673 -1.881 -8.710 1.00 93.50 175 LYS A O 1
ATOM 1376 N N . SER A 1 176 ? 13.171 -0.055 -7.462 1.00 95.31 176 SER A N 1
ATOM 1377 C CA . SER A 1 176 ? 11.706 -0.130 -7.548 1.00 95.31 176 SER A CA 1
ATOM 1378 C C . SER A 1 176 ? 11.075 1.262 -7.690 1.00 95.31 176 SER A C 1
ATOM 1380 O O . SER A 1 176 ? 10.268 1.663 -6.860 1.00 95.31 176 SER A O 1
ATOM 1382 N N . ASP A 1 177 ? 11.467 2.034 -8.698 1.00 95.88 177 ASP A N 1
ATOM 1383 C CA . ASP A 1 177 ? 10.914 3.375 -8.901 1.00 95.88 177 ASP A CA 1
ATOM 1384 C C . ASP A 1 177 ? 9.451 3.331 -9.366 1.00 95.88 177 ASP A C 1
ATOM 1386 O O . ASP A 1 177 ? 9.053 2.381 -10.041 1.00 95.88 177 ASP A O 1
ATOM 1390 N N . VAL A 1 178 ? 8.642 4.328 -8.999 1.00 97.44 178 VAL A N 1
ATOM 1391 C CA . VAL A 1 178 ? 7.198 4.352 -9.301 1.00 97.44 178 VAL A CA 1
ATOM 1392 C C . VAL A 1 178 ? 6.964 4.985 -10.667 1.00 97.44 178 VAL A C 1
ATOM 1394 O O . VAL A 1 178 ? 7.210 6.171 -10.837 1.00 97.44 178 VAL A O 1
ATOM 1397 N N . ILE A 1 179 ? 6.417 4.222 -11.616 1.00 96.88 179 ILE A N 1
ATOM 1398 C CA . ILE A 1 179 ? 6.060 4.742 -12.950 1.00 96.88 179 ILE A CA 1
ATOM 1399 C C . ILE A 1 179 ? 4.574 5.068 -13.096 1.00 96.88 179 ILE A C 1
ATOM 1401 O O . ILE A 1 179 ? 4.214 5.975 -13.838 1.00 96.88 179 ILE A O 1
ATOM 1405 N N . TYR A 1 180 ? 3.702 4.363 -12.373 1.00 98.38 180 TYR A N 1
ATOM 1406 C CA . TYR A 1 180 ? 2.276 4.675 -12.320 1.00 98.38 180 TYR A CA 1
ATOM 1407 C C . TYR A 1 180 ? 1.746 4.447 -10.916 1.00 98.38 180 TYR A C 1
ATOM 1409 O O . TYR A 1 180 ? 2.136 3.494 -10.234 1.00 98.38 180 TYR A O 1
ATOM 1417 N N . ALA A 1 181 ? 0.800 5.286 -10.512 1.00 98.69 181 ALA A N 1
ATOM 1418 C CA . ALA A 1 181 ? 0.093 5.127 -9.260 1.00 98.69 181 ALA A CA 1
ATOM 1419 C C . ALA A 1 181 ? -1.395 5.423 -9.425 1.00 98.69 181 ALA A C 1
ATOM 1421 O O . ALA A 1 181 ? -1.820 6.194 -10.286 1.00 98.69 181 ALA A O 1
ATOM 1422 N N . SER A 1 182 ? -2.206 4.808 -8.576 1.00 98.75 182 SER A N 1
ATOM 1423 C CA . SER A 1 182 ? -3.612 5.166 -8.447 1.00 98.75 182 SER A CA 1
ATOM 1424 C C . SER A 1 182 ? -4.128 4.877 -7.046 1.00 98.75 182 SER A C 1
ATOM 1426 O O . SER A 1 182 ? -3.618 4.005 -6.338 1.00 98.75 182 SER A O 1
ATOM 1428 N N . ARG A 1 183 ? -5.158 5.621 -6.654 1.00 98.56 183 ARG A N 1
ATOM 1429 C CA . ARG A 1 183 ? -5.781 5.551 -5.337 1.00 98.56 183 ARG A CA 1
ATOM 1430 C C . ARG A 1 183 ? -7.272 5.297 -5.477 1.00 98.56 183 ARG A C 1
ATOM 1432 O O . ARG A 1 183 ? -7.930 5.876 -6.338 1.00 98.56 183 ARG A O 1
ATOM 1439 N N . LYS A 1 184 ? -7.813 4.493 -4.572 1.00 98.44 184 LYS A N 1
ATOM 1440 C CA . LYS A 1 184 ? -9.241 4.240 -4.425 1.00 98.44 184 LYS A CA 1
ATOM 1441 C C . LYS A 1 184 ? -9.644 4.333 -2.962 1.00 98.44 184 LYS A C 1
ATOM 1443 O O . LYS A 1 184 ? -9.017 3.727 -2.095 1.00 98.44 184 LYS A O 1
ATOM 1448 N N . GLU A 1 185 ? -10.728 5.051 -2.698 1.00 98.31 185 GLU A N 1
ATOM 1449 C CA . GLU A 1 185 ? -11.469 4.881 -1.453 1.00 98.31 185 GLU A CA 1
ATOM 1450 C C . GLU A 1 185 ? -12.399 3.677 -1.603 1.00 98.31 185 GLU A C 1
ATOM 1452 O O . GLU A 1 185 ? -13.227 3.617 -2.512 1.00 98.31 185 GLU A O 1
ATOM 1457 N N . VAL A 1 186 ? -12.208 2.676 -0.750 1.00 98.00 186 VAL A N 1
ATOM 1458 C CA . VAL A 1 186 ? -12.997 1.448 -0.756 1.00 98.00 186 VAL A CA 1
ATOM 1459 C C . VAL A 1 186 ? -14.254 1.706 0.060 1.00 98.00 186 VAL A C 1
ATOM 1461 O O . VAL A 1 186 ? -14.192 1.994 1.256 1.00 98.00 186 VAL A O 1
ATOM 1464 N N . THR A 1 187 ? -15.409 1.596 -0.588 1.00 97.06 187 THR A N 1
ATOM 1465 C CA . THR A 1 187 ? -16.693 1.784 0.096 1.00 97.06 187 THR A CA 1
ATOM 1466 C C . THR A 1 187 ? -16.882 0.737 1.192 1.00 97.06 187 THR A C 1
ATOM 1468 O O . THR A 1 187 ? -16.360 -0.375 1.103 1.00 97.06 187 THR A O 1
ATOM 1471 N N . GLU A 1 188 ? -17.689 1.049 2.204 1.00 95.19 188 GLU A N 1
ATOM 1472 C CA . GLU A 1 188 ? -17.977 0.104 3.290 1.00 95.19 188 GLU A CA 1
ATOM 1473 C C . GLU A 1 188 ? -18.563 -1.219 2.770 1.00 95.19 188 GLU A C 1
ATOM 1475 O O . GLU A 1 188 ? -18.171 -2.298 3.205 1.00 95.19 188 GLU A O 1
ATOM 1480 N N . ALA A 1 189 ? -19.437 -1.158 1.758 1.00 95.75 189 ALA A N 1
ATOM 1481 C CA . ALA A 1 189 ? -20.002 -2.350 1.127 1.00 95.75 189 ALA A CA 1
ATOM 1482 C C . ALA A 1 189 ? -18.930 -3.214 0.438 1.00 95.75 189 ALA A C 1
ATOM 1484 O O . ALA A 1 189 ? -18.953 -4.439 0.557 1.00 95.75 189 ALA A O 1
ATOM 1485 N N . GLN A 1 190 ? -17.972 -2.589 -0.256 1.00 96.94 190 GLN A N 1
ATOM 1486 C CA . GLN A 1 190 ? -16.840 -3.299 -0.860 1.00 96.94 190 GLN A CA 1
ATOM 1487 C C . GLN A 1 190 ? -15.918 -3.892 0.209 1.00 96.94 190 GLN A C 1
ATOM 1489 O O . GLN A 1 190 ? -15.490 -5.034 0.071 1.00 96.94 190 GLN A O 1
ATOM 1494 N N . ALA A 1 191 ? -15.642 -3.149 1.282 1.00 96.56 191 ALA A N 1
ATOM 1495 C CA . ALA A 1 191 ? -14.810 -3.609 2.387 1.00 96.56 191 ALA A CA 1
ATOM 1496 C C . ALA A 1 191 ? -15.434 -4.801 3.131 1.00 96.56 191 ALA A C 1
ATOM 1498 O O . ALA A 1 191 ? -14.736 -5.765 3.445 1.00 96.56 191 ALA A O 1
ATOM 1499 N N . GLN A 1 192 ? -16.752 -4.782 3.337 1.00 94.31 192 GLN A N 1
ATOM 1500 C CA . GLN A 1 192 ? -17.497 -5.879 3.954 1.00 94.31 192 GLN A CA 1
ATOM 1501 C C . GLN A 1 192 ? -17.505 -7.146 3.087 1.00 94.31 192 GLN A C 1
ATOM 1503 O O . GLN A 1 192 ? -17.502 -8.256 3.619 1.00 94.31 192 GLN A O 1
ATOM 1508 N N . ALA A 1 193 ? -17.515 -6.986 1.761 1.00 95.94 193 ALA A N 1
ATOM 1509 C CA . ALA A 1 193 ? -17.472 -8.089 0.803 1.00 95.94 193 ALA A CA 1
ATOM 1510 C C . ALA A 1 193 ? -16.048 -8.601 0.514 1.00 95.94 193 ALA A C 1
ATOM 1512 O O . ALA A 1 193 ? -15.892 -9.638 -0.130 1.00 95.94 193 ALA A O 1
ATOM 1513 N N . ALA A 1 194 ? -15.010 -7.880 0.946 1.00 95.69 194 ALA A N 1
ATOM 1514 C CA . ALA A 1 194 ? -13.631 -8.216 0.629 1.00 95.69 194 ALA A CA 1
ATOM 1515 C C . ALA A 1 194 ? -13.142 -9.445 1.408 1.00 95.69 194 ALA A C 1
ATOM 1517 O O . ALA A 1 194 ? -13.320 -9.547 2.625 1.00 95.69 194 ALA A O 1
ATOM 1518 N N . ASP A 1 195 ? -12.456 -10.342 0.697 1.00 93.62 195 ASP A N 1
ATOM 1519 C CA . ASP A 1 195 ? -11.782 -11.500 1.278 1.00 93.62 195 ASP A CA 1
ATOM 1520 C C . ASP A 1 195 ? -10.319 -11.187 1.629 1.00 93.62 195 ASP A C 1
ATOM 1522 O O . ASP A 1 195 ? -9.565 -10.593 0.843 1.00 93.62 195 ASP A O 1
ATOM 1526 N N . CYS A 1 196 ? -9.935 -11.611 2.830 1.00 90.19 196 CYS A N 1
ATOM 1527 C CA . CYS A 1 196 ? -8.598 -11.549 3.394 1.00 90.19 196 CYS A CA 1
ATOM 1528 C C . CYS A 1 196 ? -8.165 -12.963 3.812 1.00 90.19 196 CYS A C 1
ATOM 1530 O O . CYS A 1 196 ? -8.105 -13.277 5.001 1.00 90.19 196 CYS A O 1
ATOM 1532 N N . LEU A 1 197 ? -7.838 -13.798 2.816 1.00 86.31 197 LEU A N 1
ATOM 1533 C CA . LEU A 1 197 ? -7.353 -15.178 2.975 1.00 86.31 197 LEU A CA 1
ATOM 1534 C C . LEU A 1 197 ? -8.417 -16.139 3.533 1.00 86.31 197 LEU A C 1
ATOM 1536 O O . LEU A 1 197 ? -8.149 -16.924 4.441 1.00 86.31 197 LEU A O 1
ATOM 1540 N N . GLY A 1 198 ? -9.626 -16.087 2.972 1.00 87.88 198 GLY A N 1
ATOM 1541 C CA . GLY A 1 198 ? -10.754 -16.937 3.362 1.00 87.88 198 GLY A CA 1
ATOM 1542 C C . GLY A 1 198 ? -11.563 -16.408 4.549 1.00 87.88 198 GLY A C 1
ATOM 1543 O O . GLY A 1 198 ? -12.361 -17.145 5.125 1.00 87.88 198 GLY A O 1
ATOM 1544 N N . SER A 1 199 ? -11.349 -15.156 4.957 1.00 88.81 199 SER A N 1
ATOM 1545 C CA . SER A 1 199 ? -12.130 -14.472 5.993 1.00 88.81 199 SER A CA 1
ATOM 1546 C C . SER A 1 199 ? -12.437 -13.034 5.577 1.00 88.81 199 SER A C 1
ATOM 1548 O O . SER A 1 199 ? -11.611 -12.417 4.902 1.00 88.81 199 SER A O 1
ATOM 1550 N N . PRO A 1 200 ? -13.574 -12.452 6.004 1.00 93.25 200 PRO A N 1
ATOM 1551 C CA . PRO A 1 200 ? -13.892 -11.066 5.681 1.00 93.25 200 PRO A CA 1
ATOM 1552 C C . PRO A 1 200 ? -12.817 -10.105 6.191 1.00 93.25 200 PRO A C 1
ATOM 1554 O O . PRO A 1 200 ? -12.390 -10.189 7.346 1.00 93.25 200 PRO A O 1
ATOM 1557 N N . CYS A 1 201 ? -12.411 -9.145 5.363 1.00 94.19 201 CYS A N 1
ATOM 1558 C CA . CYS A 1 201 ? -11.354 -8.205 5.728 1.00 94.19 201 CYS A CA 1
ATOM 1559 C C . CYS A 1 201 ? -11.699 -7.342 6.952 1.00 94.19 201 CYS A C 1
ATOM 1561 O O . CYS A 1 201 ? -10.796 -7.028 7.726 1.00 94.19 201 CYS A O 1
ATOM 1563 N N . LEU A 1 202 ? -12.982 -7.044 7.183 1.00 95.00 202 LEU A N 1
ATOM 1564 C CA . LEU A 1 202 ? -13.468 -6.317 8.364 1.00 95.00 202 LEU A CA 1
ATOM 1565 C C . LEU A 1 202 ? -13.739 -7.202 9.596 1.00 95.00 202 LEU A C 1
ATOM 1567 O O . LEU A 1 202 ? -14.097 -6.691 10.656 1.00 95.00 202 LEU A O 1
ATOM 1571 N N . ALA A 1 203 ? -13.564 -8.525 9.505 1.00 92.25 203 ALA A N 1
ATOM 1572 C CA . ALA A 1 203 ? -13.756 -9.405 10.656 1.00 92.25 203 ALA A CA 1
ATOM 1573 C C . ALA A 1 203 ? -12.646 -9.204 11.699 1.00 92.25 203 ALA A C 1
ATOM 1575 O O . ALA A 1 203 ? -11.465 -9.157 11.359 1.00 92.25 203 ALA A O 1
ATOM 1576 N N . LEU A 1 204 ? -13.006 -9.173 12.984 1.00 90.81 204 LEU A N 1
ATOM 1577 C CA . LEU A 1 204 ? -12.034 -9.067 14.084 1.00 90.81 204 LEU A CA 1
ATOM 1578 C C . LEU A 1 204 ? -11.236 -10.351 14.331 1.00 90.81 204 LEU A C 1
ATOM 1580 O O . LEU A 1 204 ? -10.227 -10.330 15.035 1.00 90.81 204 LEU A O 1
ATOM 1584 N N . ILE A 1 205 ? -11.694 -11.456 13.748 1.00 82.94 205 ILE A N 1
ATOM 1585 C CA . ILE A 1 205 ? -11.035 -12.755 13.797 1.00 82.94 205 ILE A CA 1
ATOM 1586 C C . ILE A 1 205 ? -9.795 -12.700 12.902 1.00 82.94 205 ILE A C 1
ATOM 1588 O O . ILE A 1 205 ? -9.836 -12.162 11.793 1.00 82.94 205 ILE A O 1
ATOM 1592 N N . ASP A 1 206 ? -8.686 -13.240 13.395 1.00 73.56 206 ASP A N 1
ATOM 1593 C CA . ASP A 1 206 ? -7.508 -13.502 12.574 1.00 73.56 206 ASP A CA 1
ATOM 1594 C C . ASP A 1 206 ? -7.823 -14.672 11.618 1.00 73.56 206 ASP A C 1
ATOM 1596 O O . ASP A 1 206 ? -8.225 -15.729 12.111 1.00 73.56 206 ASP A O 1
ATOM 1600 N N . PRO A 1 207 ? -7.652 -14.543 10.286 1.00 67.81 207 PRO A N 1
ATOM 1601 C CA . PRO A 1 207 ? -7.840 -15.658 9.347 1.00 67.81 207 PRO A CA 1
ATOM 1602 C C . PRO A 1 207 ? -6.975 -16.892 9.670 1.00 67.81 207 PRO A C 1
ATOM 1604 O O . PRO A 1 207 ? -7.306 -18.012 9.276 1.00 67.81 207 PRO A O 1
ATOM 1607 N N . GLN A 1 208 ? -5.870 -16.718 10.399 1.00 67.12 208 GLN A N 1
ATOM 1608 C CA . GLN A 1 208 ? -5.029 -17.806 10.896 1.00 67.12 208 GLN A CA 1
ATOM 1609 C C . GLN A 1 208 ? -5.491 -18.324 12.279 1.00 67.12 208 GLN A C 1
ATOM 1611 O O . GLN A 1 208 ? -5.128 -19.432 12.654 1.00 67.12 208 GLN A O 1
ATOM 1616 N N . GLY A 1 209 ? -6.370 -17.620 12.996 1.00 59.88 209 GLY A N 1
ATOM 1617 C CA . GLY A 1 209 ? -6.998 -18.058 14.251 1.00 59.88 209 GLY A CA 1
ATOM 1618 C C . GLY A 1 209 ? -6.056 -18.135 15.473 1.00 59.88 209 GLY A C 1
ATOM 1619 O O . GLY A 1 209 ? -4.837 -18.158 15.325 1.00 59.88 209 GLY A O 1
ATOM 1620 N N . PRO A 1 210 ? -6.603 -18.195 16.704 1.00 57.75 210 PRO A N 1
ATOM 1621 C CA . PRO A 1 210 ? -5.814 -18.296 17.940 1.00 57.75 210 PRO A CA 1
ATOM 1622 C C . PRO A 1 210 ? -5.229 -19.701 18.198 1.00 57.75 210 PRO A C 1
ATOM 1624 O O . PRO A 1 210 ? -4.332 -19.847 19.025 1.00 57.75 210 PRO A O 1
ATOM 1627 N N . ASP A 1 211 ? -5.702 -20.726 17.481 1.00 64.00 211 ASP A N 1
ATOM 1628 C CA . ASP A 1 211 ? -5.423 -22.146 17.747 1.00 64.00 211 ASP A CA 1
ATOM 1629 C C . ASP A 1 211 ? -4.154 -22.702 17.062 1.00 64.00 211 ASP A C 1
ATOM 1631 O O . ASP A 1 211 ? -4.043 -23.912 16.851 1.00 64.00 211 ASP A O 1
ATOM 1635 N N . ARG A 1 212 ? -3.183 -21.866 16.661 1.00 59.94 212 ARG A N 1
ATOM 1636 C CA . ARG A 1 212 ? -2.039 -22.343 15.856 1.00 59.94 212 ARG A CA 1
ATOM 1637 C C . ARG A 1 212 ? -0.736 -22.510 16.628 1.00 59.94 212 ARG A C 1
ATOM 1639 O O . ARG A 1 212 ? -0.358 -21.707 17.473 1.00 59.94 212 ARG A O 1
ATOM 1646 N N . ASN A 1 213 ? -0.041 -23.585 16.252 1.00 69.06 213 ASN A N 1
ATOM 1647 C CA . ASN A 1 213 ? 1.315 -23.967 16.633 1.00 69.06 213 ASN A CA 1
ATOM 1648 C C . ASN A 1 213 ? 2.320 -22.875 16.238 1.00 69.06 213 ASN A C 1
ATOM 1650 O O . ASN A 1 213 ? 2.974 -22.981 15.199 1.00 69.06 213 ASN A O 1
ATOM 1654 N N . TRP A 1 214 ? 2.413 -21.815 17.040 1.00 73.81 214 TRP A N 1
ATOM 1655 C CA . TRP A 1 214 ? 3.401 -20.760 16.861 1.00 73.81 214 TRP A CA 1
ATOM 1656 C C . TRP A 1 214 ? 4.796 -21.375 16.816 1.00 73.81 214 TRP A C 1
ATOM 1658 O O . TRP A 1 214 ? 5.277 -21.942 17.797 1.00 73.81 214 TRP A O 1
ATOM 1668 N N . ASN A 1 215 ? 5.438 -21.263 15.660 1.00 73.44 215 ASN A N 1
ATOM 1669 C CA . ASN A 1 215 ? 6.832 -21.627 15.500 1.00 73.44 215 ASN A CA 1
ATOM 1670 C C . ASN A 1 215 ? 7.641 -20.340 15.475 1.00 73.44 215 ASN A C 1
ATOM 1672 O O . ASN A 1 215 ? 7.285 -19.393 14.775 1.00 73.44 215 ASN A O 1
ATOM 1676 N N . SER A 1 216 ? 8.730 -20.314 16.238 1.00 80.38 216 SER A N 1
ATOM 1677 C CA . SER A 1 216 ? 9.694 -19.228 16.123 1.00 80.38 216 SER A CA 1
ATOM 1678 C C . SER A 1 216 ? 10.319 -19.283 14.732 1.00 80.38 216 SER A C 1
ATOM 1680 O O . SER A 1 216 ? 10.868 -20.314 14.338 1.00 80.38 216 SER A O 1
ATOM 1682 N N . ILE A 1 217 ? 10.213 -18.185 13.992 1.00 77.62 217 ILE A N 1
ATOM 1683 C CA . ILE A 1 217 ? 10.902 -17.996 12.719 1.00 77.62 217 ILE A CA 1
ATOM 1684 C C . ILE A 1 217 ? 12.127 -17.133 13.034 1.00 77.62 217 ILE A C 1
ATOM 1686 O O . ILE A 1 217 ? 11.974 -16.099 13.691 1.00 77.62 217 ILE A O 1
ATOM 1690 N N . PRO A 1 218 ? 13.346 -17.545 12.643 1.00 80.31 218 PRO A N 1
ATOM 1691 C CA . PRO A 1 218 ? 14.514 -16.699 12.827 1.00 80.31 218 PRO A CA 1
ATOM 1692 C C . PRO A 1 218 ? 14.305 -15.393 12.062 1.00 80.31 218 PRO A C 1
ATOM 1694 O O . PRO A 1 218 ? 13.921 -15.417 10.895 1.00 80.31 218 PRO A O 1
ATOM 1697 N N . SER A 1 219 ? 14.557 -14.258 12.715 1.00 79.31 219 SER A N 1
ATOM 1698 C CA . SER A 1 219 ? 14.467 -12.961 12.048 1.00 79.31 219 SER A CA 1
ATOM 1699 C C . SER A 1 219 ? 15.414 -12.926 10.843 1.00 79.31 219 SER A C 1
ATOM 1701 O O . SER A 1 219 ? 16.577 -13.334 10.985 1.00 79.31 219 SER A O 1
ATOM 1703 N N . PRO A 1 220 ? 14.957 -12.443 9.676 1.00 82.44 220 PRO A N 1
ATOM 1704 C CA . PRO A 1 220 ? 15.822 -12.312 8.516 1.00 82.44 220 PRO A CA 1
ATOM 1705 C C . PRO A 1 220 ? 16.970 -11.341 8.814 1.00 82.44 220 PRO A C 1
ATOM 1707 O O . PRO A 1 220 ? 16.845 -10.403 9.608 1.00 82.44 220 PRO A O 1
ATOM 1710 N N . GLN A 1 221 ? 18.116 -11.571 8.173 1.00 83.94 221 GLN A N 1
ATOM 1711 C CA . GLN A 1 221 ? 19.224 -10.619 8.192 1.00 83.94 221 GLN A CA 1
ATOM 1712 C C . GLN A 1 221 ? 18.889 -9.480 7.231 1.00 83.94 221 GLN A C 1
ATOM 1714 O O . GLN A 1 221 ? 19.110 -9.588 6.027 1.00 83.94 221 GLN A O 1
ATOM 1719 N N . LEU A 1 222 ? 18.323 -8.407 7.774 1.00 82.19 222 LEU A N 1
ATOM 1720 C CA . LEU A 1 222 ? 17.974 -7.214 7.014 1.00 82.19 222 LEU A CA 1
ATOM 1721 C C . LEU A 1 222 ? 19.129 -6.203 7.005 1.00 82.19 222 LEU A C 1
ATOM 1723 O O . LEU A 1 222 ? 19.874 -6.120 7.989 1.00 82.19 222 LEU A O 1
ATOM 1727 N N . PRO A 1 223 ? 19.270 -5.405 5.931 1.00 79.81 223 PRO A N 1
ATOM 1728 C CA . PRO A 1 223 ? 20.142 -4.237 5.929 1.00 79.81 223 PRO A CA 1
ATOM 1729 C C . PRO A 1 223 ? 19.827 -3.270 7.077 1.00 79.81 223 PRO A C 1
ATOM 1731 O O . PRO A 1 223 ? 18.764 -3.323 7.703 1.00 79.81 223 PRO A O 1
ATOM 1734 N N . ALA A 1 224 ? 20.763 -2.354 7.340 1.00 80.69 224 ALA A N 1
ATOM 1735 C CA . ALA A 1 224 ? 20.513 -1.262 8.270 1.00 80.69 224 ALA A CA 1
ATOM 1736 C C . ALA A 1 224 ? 19.283 -0.471 7.808 1.00 80.69 224 ALA A C 1
ATOM 1738 O O . ALA A 1 224 ? 19.182 -0.082 6.646 1.00 80.69 224 ALA A O 1
ATOM 1739 N N . GLN A 1 225 ? 18.348 -0.259 8.729 1.00 80.06 225 GLN A N 1
ATOM 1740 C CA . GLN A 1 225 ? 17.100 0.414 8.421 1.00 80.06 225 GLN A CA 1
ATOM 1741 C C . GLN A 1 225 ? 17.353 1.888 8.090 1.00 80.06 225 GLN A C 1
ATOM 1743 O O . GLN A 1 225 ? 18.017 2.598 8.844 1.00 80.06 225 GLN A O 1
ATOM 1748 N N . VAL A 1 226 ? 16.784 2.332 6.973 1.00 87.06 226 VAL A N 1
ATOM 1749 C CA . VAL A 1 226 ? 16.922 3.699 6.439 1.00 87.06 226 VAL A CA 1
ATOM 1750 C C . VAL A 1 226 ? 15.678 4.562 6.674 1.00 87.06 226 VAL A C 1
ATOM 1752 O O . VAL A 1 226 ? 15.751 5.784 6.586 1.00 87.06 226 VAL A O 1
ATOM 1755 N N . TYR A 1 227 ? 14.543 3.939 7.004 1.00 89.56 227 TYR A N 1
ATOM 1756 C CA . TYR A 1 227 ? 13.249 4.587 7.219 1.00 89.56 227 TYR A CA 1
ATOM 1757 C C . TYR A 1 227 ? 12.737 4.400 8.662 1.00 89.56 227 TYR A C 1
ATOM 1759 O O . TYR A 1 227 ? 13.261 3.584 9.421 1.00 89.56 227 TYR A O 1
ATOM 1767 N N . SER A 1 228 ? 11.715 5.153 9.075 1.00 87.50 228 SER A N 1
ATOM 1768 C CA . SER A 1 228 ? 11.177 5.073 10.439 1.00 87.50 228 SER A CA 1
ATOM 1769 C C . SER A 1 228 ? 10.597 3.691 10.752 1.00 87.50 228 SER A C 1
ATOM 1771 O O . SER A 1 228 ? 9.739 3.172 10.040 1.00 87.50 228 SER A O 1
ATOM 1773 N N . LYS A 1 229 ? 11.031 3.103 11.873 1.00 84.50 229 LYS A N 1
ATOM 1774 C CA . LYS A 1 229 ? 10.489 1.840 12.394 1.00 84.50 229 LYS A CA 1
ATOM 1775 C C . LYS A 1 229 ? 9.102 1.983 12.982 1.00 84.50 229 LYS A C 1
ATOM 1777 O O . LYS A 1 229 ? 8.359 1.008 12.979 1.00 84.50 229 LYS A O 1
ATOM 1782 N N . ASN A 1 230 ? 8.800 3.140 13.554 1.00 85.38 230 ASN A N 1
ATOM 1783 C CA . ASN A 1 230 ? 7.615 3.309 14.368 1.00 85.38 230 ASN A CA 1
ATOM 1784 C C . ASN A 1 230 ? 6.624 4.235 13.675 1.00 85.38 230 ASN A C 1
ATOM 1786 O O . ASN A 1 230 ? 7.008 5.222 13.045 1.00 85.38 230 ASN A O 1
ATOM 1790 N N . ASN A 1 231 ? 5.343 3.917 13.824 1.00 80.94 231 ASN A N 1
ATOM 1791 C CA . ASN A 1 231 ? 4.270 4.819 13.449 1.00 80.94 231 ASN A CA 1
ATOM 1792 C C . ASN A 1 231 ? 4.061 5.889 14.538 1.00 80.94 231 ASN A C 1
ATOM 1794 O O . ASN A 1 231 ? 4.705 5.885 15.589 1.00 80.94 231 ASN A O 1
ATOM 1798 N N . ASN A 1 232 ? 3.106 6.790 14.308 1.00 80.62 232 ASN A N 1
ATOM 1799 C CA . ASN A 1 232 ? 2.774 7.876 15.238 1.00 80.62 232 ASN A CA 1
ATOM 1800 C C . ASN A 1 232 ? 2.249 7.405 16.615 1.00 80.62 232 ASN A C 1
ATOM 1802 O O . ASN A 1 232 ? 2.050 8.238 17.492 1.00 80.62 232 ASN A O 1
ATOM 1806 N N . PHE A 1 233 ? 2.009 6.104 16.800 1.00 80.56 233 PHE A N 1
ATOM 1807 C CA . PHE A 1 233 ? 1.587 5.488 18.061 1.00 80.56 233 PHE A CA 1
ATOM 1808 C C . PHE A 1 233 ? 2.737 4.752 18.768 1.00 80.56 233 PHE A C 1
ATOM 1810 O O . PHE A 1 233 ? 2.485 3.953 19.663 1.00 80.56 233 PHE A O 1
ATOM 1817 N N . GLU A 1 234 ? 3.986 4.961 18.333 1.00 83.69 234 GLU A N 1
ATOM 1818 C CA . GLU A 1 234 ? 5.187 4.264 18.827 1.00 83.69 234 GLU A CA 1
ATOM 1819 C C . GLU A 1 234 ? 5.163 2.736 18.616 1.00 83.69 234 GLU A C 1
ATOM 1821 O O . GLU A 1 234 ? 6.002 2.004 19.143 1.00 83.69 234 GLU A O 1
ATOM 1826 N N . LEU A 1 235 ? 4.231 2.245 17.795 1.00 83.75 235 LEU A N 1
ATOM 1827 C CA . LEU A 1 235 ? 4.141 0.846 17.389 1.00 83.75 235 LEU A CA 1
ATOM 1828 C C . LEU A 1 235 ? 4.990 0.607 16.146 1.00 83.75 235 LEU A C 1
ATOM 1830 O O . LEU A 1 235 ? 5.211 1.525 15.359 1.00 83.75 235 LEU A O 1
ATOM 1834 N N . THR A 1 236 ? 5.411 -0.641 15.925 1.00 85.31 236 THR A N 1
ATOM 1835 C CA . THR A 1 236 ? 6.120 -1.008 14.690 1.00 85.31 236 THR A CA 1
ATOM 1836 C C . THR A 1 236 ? 5.250 -0.687 13.472 1.00 85.31 236 THR A C 1
ATOM 1838 O O . THR A 1 236 ? 4.100 -1.119 13.383 1.00 85.31 236 THR A O 1
ATOM 1841 N N . ALA A 1 237 ? 5.801 0.102 12.555 1.00 90.56 237 ALA A N 1
ATOM 1842 C CA . ALA A 1 237 ? 5.153 0.556 11.341 1.00 90.56 237 ALA A CA 1
ATOM 1843 C C . ALA A 1 237 ? 4.896 -0.626 10.388 1.00 90.56 237 ALA A C 1
ATOM 1845 O O . ALA A 1 237 ? 5.775 -1.484 10.237 1.00 90.56 237 ALA A O 1
ATOM 1846 N N . PRO A 1 238 ? 3.727 -0.686 9.724 1.00 92.31 238 PRO A N 1
ATOM 1847 C CA . PRO A 1 238 ? 3.430 -1.640 8.660 1.00 92.31 238 PRO A CA 1
ATOM 1848 C C . PRO A 1 238 ? 4.558 -1.875 7.645 1.00 92.31 238 PRO A C 1
ATOM 1850 O O . PRO A 1 238 ? 4.796 -3.031 7.295 1.00 92.31 238 PRO A O 1
ATOM 1853 N N . THR A 1 239 ? 5.288 -0.837 7.216 1.00 93.56 239 THR A N 1
ATOM 1854 C CA . THR A 1 239 ? 6.439 -0.983 6.301 1.00 93.56 239 THR A CA 1
ATOM 1855 C C . THR A 1 239 ? 7.507 -1.899 6.882 1.00 93.56 239 THR A C 1
ATOM 1857 O O . THR A 1 239 ? 8.016 -2.780 6.194 1.00 93.56 239 THR A O 1
ATOM 1860 N N . ARG A 1 240 ? 7.810 -1.759 8.175 1.00 91.81 240 ARG A N 1
ATOM 1861 C CA . ARG A 1 240 ? 8.802 -2.618 8.817 1.00 91.81 240 ARG A CA 1
ATOM 1862 C C . ARG A 1 240 ? 8.321 -4.062 8.928 1.00 91.81 240 ARG A C 1
ATOM 1864 O O . ARG A 1 240 ? 9.101 -4.985 8.718 1.00 91.81 240 ARG A O 1
ATOM 1871 N N . VAL A 1 241 ? 7.043 -4.255 9.254 1.00 90.31 241 VAL A N 1
ATOM 1872 C CA . VAL A 1 241 ? 6.455 -5.599 9.341 1.00 90.31 241 VAL A CA 1
ATOM 1873 C C . VAL A 1 241 ? 6.517 -6.297 7.983 1.00 90.31 241 VAL A C 1
ATOM 1875 O O . VAL A 1 241 ? 6.891 -7.464 7.924 1.00 90.31 241 VAL A O 1
ATOM 1878 N N . ILE A 1 242 ? 6.179 -5.602 6.889 1.00 91.31 242 ILE A N 1
ATOM 1879 C CA . ILE A 1 242 ? 6.187 -6.226 5.562 1.00 91.31 242 ILE A CA 1
ATOM 1880 C C . ILE A 1 242 ? 7.608 -6.525 5.068 1.00 91.31 242 ILE A C 1
ATOM 1882 O O . ILE A 1 242 ? 7.809 -7.582 4.480 1.00 91.31 242 ILE A O 1
ATOM 1886 N N . GLU A 1 243 ? 8.593 -5.670 5.372 1.00 91.94 243 GLU A N 1
ATOM 1887 C CA . GLU A 1 243 ? 10.007 -5.929 5.061 1.00 91.94 243 GLU A CA 1
ATOM 1888 C C . GLU A 1 243 ? 10.498 -7.217 5.743 1.00 91.94 243 GLU A C 1
ATOM 1890 O O . GLU A 1 243 ? 11.126 -8.060 5.109 1.00 91.94 243 GLU A O 1
ATOM 1895 N N . GLU A 1 244 ? 10.164 -7.415 7.023 1.00 89.62 244 GLU A N 1
ATOM 1896 C CA . GLU A 1 244 ? 10.536 -8.626 7.767 1.00 89.62 244 GLU A CA 1
ATOM 1897 C C . GLU A 1 244 ? 9.817 -9.891 7.276 1.00 89.62 244 GLU A C 1
ATOM 1899 O O . GLU A 1 244 ? 10.363 -10.983 7.403 1.00 89.62 244 GLU A O 1
ATOM 1904 N N . LEU A 1 245 ? 8.605 -9.768 6.727 1.00 87.06 245 LEU A N 1
ATOM 1905 C CA . LEU A 1 245 ? 7.845 -10.906 6.195 1.00 87.06 245 LEU A CA 1
ATOM 1906 C C . LEU A 1 245 ? 8.236 -11.286 4.762 1.00 87.06 245 LEU A C 1
ATOM 1908 O O . LEU A 1 245 ? 7.980 -12.416 4.348 1.00 87.06 245 LEU A O 1
ATOM 1912 N N . TRP A 1 246 ? 8.781 -10.341 3.997 1.00 86.81 246 TRP A N 1
ATOM 1913 C CA . TRP A 1 246 ? 9.117 -10.527 2.584 1.00 86.81 246 TRP A CA 1
ATOM 1914 C C . TRP A 1 246 ? 10.578 -10.935 2.340 1.00 86.81 246 TRP A C 1
ATOM 1916 O O . TRP A 1 246 ? 10.890 -11.455 1.267 1.00 86.81 246 TRP A O 1
ATOM 1926 N N . ALA A 1 247 ? 11.459 -10.683 3.310 1.00 80.94 247 ALA A N 1
ATOM 1927 C CA . ALA A 1 247 ? 12.896 -10.939 3.207 1.00 80.94 247 ALA A CA 1
ATOM 1928 C C . ALA A 1 247 ? 13.318 -12.411 3.321 1.00 80.94 247 ALA A C 1
ATOM 1930 O O . ALA A 1 247 ? 12.596 -13.222 3.945 1.00 80.94 247 ALA A O 1
#

Secondary structure (DSSP, 8-state):
-------------SSSHHHHHHHHHHHHHHHHHHHHHHHHHHHTSTTPEEE-GGGTSSTTTTSTTT-TT---TTT-SS-TTTT--HHHHHHHHHHHHS---SSEEEEEEEEEEE-SS-TTSEEEEEEEEEEE-HHHHHHHHHTTS-GGGSPPHHHH----EEEEEEEEEEETTEEEEEEEEEEEEEPHHHHHH-BSSSSBTT-SS-TT-S----PPPPPP-PPPP-S-SB-TTSSBPHHHHHHHHH-

Sequence (247 aa):
MNTRIVLAITLVTQLYLSGQTAVANQTYQQALAELETSALDFIQAQEYVTVDPDTLIDGDYYSQKNFPTDSTRETSINLPDADLDPITRAMLLFESKEVSLPHARYRVTYSMNASTEVPEARHNYVEVTRYNLGPARRNDLLGSVPDGQVAGLEEFGIGPNISWRFVMMPVMGIKSDVIYASRKEVTEAQAQAADCLGSPCLALIDPQGPDRNWNSIPSPQLPAQVYSKNNNFELTAPTRVIEELWA

pLDDT: mean 85.92, std 15.87, range [32.47, 98.81]

Radius of gyration: 25.52 Å; chains: 1; bounding box: 89×43×86 Å